Protein AF-0000000086879933 (afdb_homodimer)

Foldseek 3Di:
DFPCAPDAADQLKAWDWDAFPVRPWTKIKIKHFAFFDFQDPPPCVPPVVVVVVVVSLCSLQVSLLVRQVPDPDHAAEQAKEKEKEKEDQDDPDDDQPGGPCVSNVVSCCSSRNYPDPDPRRYHYHYYYHYHHPTIMMMMIMDYPVCNVVVVCVCVVHPDDDD/DFPCAPDAADQLKAWDWDAFPVRPWTKIKIKHFAFFDFQDPPPCVDPVVVVVVVVSLCSLQVSLLVRQVPDPDHAAEQAKEKEKEKEDQDDPDDDQPGGPCVSNVVSCCSSRNYPDPDPRRYHYHYYYHYHHPTIMMMMIMDYPVCNVVVVCCCVVGPDDDD

Nearest PDB structures (foldseek):
  2h8c-assembly2_D  TM=7.248E-01  e=3.242E-05  Escherichia coli
  1q8r-assembly1_B  TM=6.213E-01  e=1.315E-05  Escherichia coli
  1q8r-assembly1_A  TM=7.275E-01  e=1.339E-04  Escherichia coli
  2h8e-assembly1_A  TM=6.277E-01  e=4.475E-05  Escherichia coli
  2h8c-assembly2_C  TM=6.008E-01  e=7.633E-04  Escherichia coli

pLDDT: mean 90.61, std 8.45, range [57.81, 98.44]

Solvent-accessible surface area (backbone atoms only — not comparable to full-atom values): 17051 Å² total; per-residue (Å²): 134,37,79,55,59,83,55,76,51,46,91,66,38,44,72,46,79,41,68,38,94,85,63,81,49,65,29,42,37,38,30,33,58,36,58,69,54,68,60,64,74,72,61,52,84,37,66,69,50,45,49,51,52,52,50,54,39,47,47,43,30,51,35,46,30,57,52,55,67,68,45,95,61,91,63,66,31,77,27,25,31,36,39,41,37,35,23,33,40,58,84,71,88,44,60,56,82,44,44,43,61,61,41,56,51,51,12,36,33,74,51,46,37,31,70,56,71,26,32,83,21,33,30,43,31,40,39,45,43,80,21,81,77,39,38,21,29,40,36,37,36,25,37,56,89,41,33,60,59,51,49,44,50,41,54,72,41,53,43,73,80,119,135,37,79,56,58,84,56,75,49,46,91,66,38,45,73,46,79,42,66,38,96,85,62,81,50,62,29,41,37,39,31,33,57,36,58,70,53,68,60,63,77,72,60,52,84,37,64,67,50,45,50,51,53,50,50,52,40,46,48,42,28,50,36,46,31,56,52,55,67,68,43,95,60,90,63,66,32,79,27,26,30,35,38,41,37,35,23,32,40,60,84,72,86,44,60,57,82,43,44,43,61,60,41,57,50,51,11,35,34,72,51,46,38,31,68,57,70,25,33,82,22,33,30,43,32,41,41,45,45,79,20,82,78,40,37,21,29,38,38,38,37,27,37,56,90,40,32,61,60,51,50,44,50,41,55,70,41,53,42,73,80,116

InterPro domains:
  IPR036614 Holliday junction resolvase RusA-like superfamily [G3DSA:3.30.1330.70] (28-145)
  IPR036614 Holliday junction resolvase RusA-like superfamily [SSF103084] (43-142)

Radius of gyration: 19.23 Å; Cα contacts (8 Å, |Δi|>4): 631; chains: 2; bounding box: 38×49×55 Å

Organism: NCBI:txid248903

Structure (mmCIF, N/CA/C/O backbone):
data_AF-0000000086879933-model_v1
#
loop_
_entity.id
_entity.type
_entity.pdbx_description
1 polymer 'Uncharacterized protein'
#
loop_
_atom_site.group_PDB
_atom_site.id
_atom_site.type_symbol
_atom_site.label_atom_id
_atom_site.label_alt_id
_atom_site.label_comp_id
_atom_site.label_asym_id
_atom_site.label_entity_id
_atom_site.label_seq_id
_atom_site.pdbx_PDB_ins_code
_atom_site.Cartn_x
_atom_site.Cartn_y
_atom_site.Cartn_z
_atom_site.occupancy
_atom_site.B_iso_or_equiv
_atom_site.auth_seq_id
_atom_site.auth_comp_id
_atom_site.auth_asym_id
_atom_site.auth_atom_id
_atom_site.pdbx_PDB_model_num
ATOM 1 N N . MET A 1 1 ? -20.016 -7.926 -10.75 1 58.06 1 MET A N 1
ATOM 2 C CA . MET A 1 1 ? -18.875 -8.688 -10.242 1 58.06 1 MET A CA 1
ATOM 3 C C . MET A 1 1 ? -17.656 -8.492 -11.133 1 58.06 1 MET A C 1
ATOM 5 O O . MET A 1 1 ? -17.781 -8.344 -12.352 1 58.06 1 MET A O 1
ATOM 9 N N . LYS A 1 2 ? -16.516 -8.164 -10.484 1 75.56 2 LYS A N 1
ATOM 10 C CA . LYS A 1 2 ? -15.289 -7.855 -11.234 1 75.56 2 LYS A CA 1
ATOM 11 C C . LYS A 1 2 ? -14.602 -9.133 -11.695 1 75.56 2 LYS A C 1
ATOM 13 O O . LYS A 1 2 ? -14.938 -10.227 -11.25 1 75.56 2 LYS A O 1
ATOM 18 N N . ILE A 1 3 ? -13.695 -9.133 -12.672 1 83 3 ILE A N 1
ATOM 19 C CA . ILE A 1 3 ? -13.18 -10.219 -13.492 1 83 3 ILE A CA 1
ATOM 20 C C . ILE A 1 3 ? -12.453 -11.234 -12.617 1 83 3 ILE A C 1
ATOM 22 O O . ILE A 1 3 ? -12.266 -12.383 -13.008 1 83 3 ILE A O 1
ATOM 26 N N . LEU A 1 4 ? -12.086 -10.875 -11.414 1 89.38 4 LEU A N 1
ATOM 27 C CA . LEU A 1 4 ? -11.297 -11.797 -10.602 1 89.38 4 LEU A CA 1
ATOM 28 C C . LEU A 1 4 ? -12.18 -12.508 -9.578 1 89.38 4 LEU A C 1
ATOM 30 O O . LEU A 1 4 ? -11.742 -13.469 -8.938 1 89.38 4 LEU A O 1
ATOM 34 N N . HIS A 1 5 ? -13.43 -12.031 -9.477 1 91.06 5 HIS A N 1
ATOM 35 C CA . HIS A 1 5 ? -14.352 -12.711 -8.586 1 91.06 5 HIS A CA 1
ATOM 36 C C . HIS A 1 5 ? -14.688 -14.109 -9.102 1 91.06 5 HIS A C 1
ATOM 38 O O . HIS A 1 5 ? -14.953 -14.281 -10.297 1 91.06 5 HIS A O 1
ATOM 44 N N . GLY A 1 6 ? -14.625 -15 -8.258 1 90.5 6 GLY A N 1
ATOM 45 C CA . GLY A 1 6 ? -14.93 -16.375 -8.625 1 90.5 6 GLY A CA 1
ATOM 46 C C . GLY A 1 6 ? -13.727 -17.125 -9.164 1 90.5 6 GLY A C 1
ATOM 47 O O . GLY A 1 6 ? -13.805 -18.328 -9.422 1 90.5 6 GLY A O 1
ATOM 48 N N . ASN A 1 7 ? -12.609 -16.438 -9.32 1 91.25 7 ASN A N 1
ATOM 49 C CA . ASN A 1 7 ? -11.391 -17.094 -9.758 1 91.25 7 ASN A CA 1
ATOM 50 C C . ASN A 1 7 ? -10.844 -18.047 -8.688 1 91.25 7 ASN A C 1
ATOM 52 O O . ASN A 1 7 ? -10.68 -17.641 -7.535 1 91.25 7 ASN A O 1
ATOM 56 N N . VAL A 1 8 ? -10.578 -19.25 -9.102 1 95.69 8 VAL A N 1
ATOM 57 C CA . VAL A 1 8 ? -9.953 -20.219 -8.211 1 95.69 8 VAL A CA 1
ATOM 58 C C . VAL A 1 8 ? -8.578 -20.594 -8.742 1 95.69 8 VAL A C 1
ATOM 60 O O . VAL A 1 8 ? -8.461 -21.484 -9.602 1 95.69 8 VAL A O 1
ATOM 63 N N . PRO A 1 9 ? -7.59 -19.953 -8.172 1 95.75 9 PRO A N 1
ATOM 64 C CA . PRO A 1 9 ? -6.25 -20.25 -8.688 1 95.75 9 PRO A CA 1
ATOM 65 C C . PRO A 1 9 ? -5.832 -21.703 -8.445 1 95.75 9 PRO A C 1
ATOM 67 O O . PRO A 1 9 ? -6.309 -22.328 -7.5 1 95.75 9 PRO A O 1
ATOM 70 N N . ALA A 1 10 ? -4.93 -22.141 -9.289 1 95.81 10 ALA A N 1
ATOM 71 C CA . ALA A 1 10 ? -4.316 -23.453 -9.07 1 95.81 10 ALA A CA 1
ATOM 72 C C . ALA A 1 10 ? -3.572 -23.484 -7.738 1 95.81 10 ALA A C 1
ATOM 74 O O . ALA A 1 10 ? -3.104 -22.453 -7.25 1 95.81 10 ALA A O 1
ATOM 75 N N . ASN A 1 11 ? -3.354 -24.641 -7.195 1 94.56 11 ASN A N 1
ATOM 76 C CA . ASN A 1 11 ? -2.682 -24.812 -5.91 1 94.56 11 ASN A CA 1
ATOM 77 C C . ASN A 1 11 ? -1.244 -24.297 -5.961 1 94.56 11 ASN A C 1
ATOM 79 O O . ASN A 1 11 ? -0.722 -23.797 -4.965 1 94.56 11 ASN A O 1
ATOM 83 N N . SER A 1 12 ? -0.679 -24.391 -7.133 1 94.62 12 SER A N 1
ATOM 84 C CA . SER A 1 12 ? 0.71 -23.969 -7.289 1 94.62 12 SER A CA 1
ATOM 85 C C . SER A 1 12 ? 0.803 -22.516 -7.699 1 94.62 12 SER A C 1
ATOM 87 O O . SER A 1 12 ? 1.899 -21.984 -7.91 1 94.62 12 SER A O 1
ATOM 89 N N . GLY A 1 13 ? -0.355 -21.875 -7.84 1 96.38 13 GLY A N 1
ATOM 90 C CA . GLY A 1 13 ? -0.364 -20.5 -8.336 1 96.38 13 GLY A CA 1
ATOM 91 C C . GLY A 1 13 ? -0.382 -20.422 -9.852 1 96.38 13 GLY A C 1
ATOM 92 O O . GLY A 1 13 ? -0.188 -21.422 -10.539 1 96.38 13 GLY A O 1
ATOM 93 N N . GLU A 1 14 ? -0.683 -19.25 -10.281 1 97.44 14 GLU A N 1
ATOM 94 C CA . GLU A 1 14 ? -0.724 -18.969 -11.711 1 97.44 14 GLU A CA 1
ATOM 95 C C . GLU A 1 14 ? -0.053 -17.641 -12.031 1 97.44 14 GLU A C 1
ATOM 97 O O . GLU A 1 14 ? -0.026 -16.734 -11.195 1 97.44 14 GLU A O 1
ATOM 102 N N . LEU A 1 15 ? 0.463 -17.578 -13.227 1 97.69 15 LEU A N 1
ATOM 103 C CA . LEU A 1 15 ? 1.091 -16.359 -13.719 1 97.69 15 LEU A CA 1
ATOM 104 C C . LEU A 1 15 ? 0.608 -16.031 -15.125 1 97.69 15 LEU A C 1
ATOM 106 O O . LEU A 1 15 ? 0.665 -16.875 -16.016 1 97.69 15 LEU A O 1
ATOM 110 N N . LYS A 1 16 ? 0.09 -14.883 -15.266 1 95.81 16 LYS A N 1
ATOM 111 C CA . LYS A 1 16 ? -0.325 -14.352 -16.562 1 95.81 16 LYS A CA 1
ATOM 112 C C . LYS A 1 16 ? 0.477 -13.109 -16.938 1 95.81 16 LYS A C 1
ATOM 114 O O . LYS A 1 16 ? 0.856 -12.328 -16.062 1 95.81 16 LYS A O 1
ATOM 119 N N . ILE A 1 17 ? 0.657 -12.953 -18.203 1 95.44 17 ILE A N 1
ATOM 120 C CA . ILE A 1 17 ? 1.306 -11.758 -18.734 1 95.44 17 ILE A CA 1
ATOM 121 C C . ILE A 1 17 ? 0.275 -10.891 -19.453 1 95.44 17 ILE A C 1
ATOM 123 O O . ILE A 1 17 ? -0.419 -11.359 -20.359 1 95.44 17 ILE A O 1
ATOM 127 N N . ILE A 1 18 ? 0.202 -9.688 -19 1 93.5 18 ILE A N 1
ATOM 128 C CA . ILE A 1 18 ? -0.69 -8.719 -19.625 1 93.5 18 ILE A CA 1
ATOM 129 C C . ILE A 1 18 ? 0.131 -7.664 -20.375 1 93.5 18 ILE A C 1
ATOM 131 O O . ILE A 1 18 ? 0.875 -6.902 -19.75 1 93.5 18 ILE A O 1
ATOM 135 N N . PRO A 1 19 ? -0 -7.586 -21.656 1 92.75 19 PRO A N 1
ATOM 136 C CA . PRO A 1 19 ? 0.739 -6.547 -22.375 1 92.75 19 PRO A CA 1
ATOM 137 C C . PRO A 1 19 ? 0.23 -5.141 -22.062 1 92.75 19 PRO A C 1
ATOM 139 O O . PRO A 1 19 ? -0.976 -4.938 -21.906 1 92.75 19 PRO A O 1
ATOM 142 N N . SER A 1 20 ? 1.153 -4.27 -21.969 1 92.25 20 SER A N 1
ATOM 143 C CA . SER A 1 20 ? 0.749 -2.871 -21.859 1 92.25 20 SER A CA 1
ATOM 144 C C . SER A 1 20 ? 0.019 -2.396 -23.109 1 92.25 20 SER A C 1
ATOM 146 O O . SER A 1 20 ? 0.068 -3.057 -24.141 1 92.25 20 SER A O 1
ATOM 148 N N . LEU A 1 21 ? -0.678 -1.301 -22.953 1 89 21 LEU A N 1
ATOM 149 C CA . LEU A 1 21 ? -1.474 -0.777 -24.047 1 89 21 LEU A CA 1
ATOM 150 C C . LEU A 1 21 ? -0.598 -0.508 -25.266 1 89 21 LEU A C 1
ATOM 152 O O . LEU A 1 21 ? -1.006 -0.773 -26.406 1 89 21 LEU A O 1
ATOM 156 N N . ASP A 1 22 ? 0.642 -0.028 -25.031 1 88.88 22 ASP A N 1
ATOM 157 C CA . ASP A 1 22 ? 1.543 0.276 -26.141 1 88.88 22 ASP A CA 1
ATOM 158 C C . ASP A 1 22 ? 2.371 -0.948 -26.531 1 88.88 22 ASP A C 1
ATOM 160 O O . ASP A 1 22 ? 3.229 -0.87 -27.406 1 88.88 22 ASP A O 1
ATOM 164 N N . GLN A 1 23 ? 2.24 -2.039 -25.797 1 87.31 23 GLN A N 1
ATOM 165 C CA . GLN A 1 23 ? 2.85 -3.338 -26.062 1 87.31 23 GLN A CA 1
ATOM 166 C C . GLN A 1 23 ? 4.359 -3.289 -25.844 1 87.31 23 GLN A C 1
ATOM 168 O O . GLN A 1 23 ? 5.094 -4.129 -26.375 1 87.31 23 GLN A O 1
ATOM 173 N N . CYS A 1 24 ? 4.844 -2.342 -25.094 1 86.81 24 CYS A N 1
ATOM 174 C CA . CYS A 1 24 ? 6.281 -2.193 -24.906 1 86.81 24 CYS A CA 1
ATOM 175 C C . CYS A 1 24 ? 6.734 -2.875 -23.625 1 86.81 24 CYS A C 1
ATOM 177 O O . CYS A 1 24 ? 7.922 -3.158 -23.453 1 86.81 24 CYS A O 1
ATOM 179 N N . GLU A 1 25 ? 5.766 -3.066 -22.781 1 89.94 25 GLU A N 1
ATOM 180 C CA . GLU A 1 25 ? 6.102 -3.691 -21.516 1 89.94 25 GLU A CA 1
ATOM 181 C C . GLU A 1 25 ? 5.043 -4.711 -21.094 1 89.94 25 GLU A C 1
ATOM 183 O O . GLU A 1 25 ? 3.996 -4.82 -21.75 1 89.94 25 GLU A O 1
ATOM 188 N N . SER A 1 26 ? 5.406 -5.488 -20.156 1 90.62 26 SER A N 1
ATOM 189 C CA . SER A 1 26 ? 4.496 -6.512 -19.641 1 90.62 26 SER A CA 1
ATOM 190 C C . SER A 1 26 ? 4.129 -6.262 -18.188 1 90.62 26 SER A C 1
ATOM 192 O O . SER A 1 26 ? 4.977 -5.852 -17.391 1 90.62 26 SER A O 1
ATOM 194 N N . ILE A 1 27 ? 2.867 -6.395 -17.984 1 94.69 27 ILE A N 1
ATOM 195 C CA . ILE A 1 27 ? 2.363 -6.445 -16.609 1 94.69 27 ILE A CA 1
ATOM 196 C C . ILE A 1 27 ? 2.215 -7.898 -16.172 1 94.69 27 ILE A C 1
ATOM 198 O O . ILE A 1 27 ? 1.641 -8.719 -16.891 1 94.69 27 ILE A O 1
ATOM 202 N N . LEU A 1 28 ? 2.814 -8.195 -15.086 1 97.75 28 LEU A N 1
ATOM 203 C CA . LEU A 1 28 ? 2.684 -9.539 -14.539 1 97.75 28 LEU A CA 1
ATOM 204 C C . LEU A 1 28 ? 1.484 -9.633 -13.602 1 97.75 28 LEU A C 1
ATOM 206 O O . LEU A 1 28 ? 1.221 -8.711 -12.828 1 97.75 28 LEU A O 1
ATOM 210 N N . HIS A 1 29 ? 0.784 -10.711 -13.703 1 98.19 29 HIS A N 1
ATOM 211 C CA . HIS A 1 29 ? -0.333 -10.992 -12.805 1 98.19 29 HIS A CA 1
ATOM 212 C C . HIS A 1 29 ? -0.206 -12.375 -12.18 1 98.19 29 HIS A C 1
ATOM 214 O O . HIS A 1 29 ? -0.392 -13.391 -12.859 1 98.19 29 HIS A O 1
ATOM 220 N N . PHE A 1 30 ? 0.131 -12.414 -10.883 1 98.31 30 PHE A N 1
ATOM 221 C CA . PHE A 1 30 ? 0.163 -13.656 -10.133 1 98.31 30 PHE A CA 1
ATOM 222 C C . PHE A 1 30 ? -1.169 -13.898 -9.43 1 98.31 30 PHE A C 1
ATOM 224 O O . PHE A 1 30 ? -1.785 -12.961 -8.914 1 98.31 30 PHE A O 1
ATOM 231 N N . SER A 1 31 ? -1.562 -15.156 -9.344 1 98 31 SER A N 1
ATOM 232 C CA . SER A 1 31 ? -2.73 -15.594 -8.586 1 98 31 SER A CA 1
ATOM 233 C C . SER A 1 31 ? -2.387 -16.75 -7.668 1 98 31 SER A C 1
ATOM 235 O O . SER A 1 31 ? -1.875 -17.781 -8.117 1 98 31 SER A O 1
ATOM 237 N N . PHE A 1 32 ? -2.621 -16.578 -6.418 1 97.75 32 PHE A N 1
ATOM 238 C CA . PHE A 1 32 ? -2.34 -17.625 -5.438 1 97.75 32 PHE A CA 1
ATOM 239 C C . PHE A 1 32 ? -3.594 -17.969 -4.648 1 97.75 32 PHE A C 1
ATOM 241 O O . PHE A 1 32 ? -4.406 -17.094 -4.332 1 97.75 32 PHE A O 1
ATOM 248 N N . PRO A 1 33 ? -3.727 -19.219 -4.281 1 96.75 33 PRO A N 1
ATOM 249 C CA . PRO A 1 33 ? -4.844 -19.562 -3.404 1 96.75 33 PRO A CA 1
ATOM 250 C C . PRO A 1 33 ? -4.672 -19.031 -1.983 1 96.75 33 PRO A C 1
ATOM 252 O O . PRO A 1 33 ? -3.543 -18.922 -1.497 1 96.75 33 PRO A O 1
ATOM 255 N N . GLY A 1 34 ? -5.781 -18.719 -1.368 1 94.38 34 GLY A N 1
ATOM 256 C CA . GLY A 1 34 ? -5.754 -18.25 0.013 1 94.38 34 GLY A CA 1
ATOM 257 C C . GLY A 1 34 ? -5.398 -16.781 0.15 1 94.38 34 GLY A C 1
ATOM 258 O O . GLY A 1 34 ? -5.168 -16.109 -0.849 1 94.38 34 GLY A O 1
ATOM 259 N N . VAL A 1 35 ? -5.438 -16.312 1.371 1 92.75 35 VAL A N 1
ATOM 260 C CA . VAL A 1 35 ? -5.047 -14.938 1.688 1 92.75 35 VAL A CA 1
ATOM 261 C C . VAL A 1 35 ? -3.717 -14.945 2.438 1 92.75 35 VAL A C 1
ATOM 263 O O . VAL A 1 35 ? -3.273 -15.984 2.924 1 92.75 35 VAL A O 1
ATOM 266 N N . LEU A 1 36 ? -3.084 -13.781 2.469 1 91.44 36 LEU A N 1
ATOM 267 C CA . LEU A 1 36 ? -1.82 -13.664 3.186 1 91.44 36 LEU A CA 1
ATOM 268 C C . LEU A 1 36 ? -2.002 -13.977 4.668 1 91.44 36 LEU A C 1
ATOM 270 O O . LEU A 1 36 ? -3.025 -13.625 5.258 1 91.44 36 LEU A O 1
ATOM 274 N N . PRO A 1 37 ? -1.015 -14.586 5.195 1 86.88 37 PRO A N 1
ATOM 275 C CA . PRO A 1 37 ? -1.125 -14.938 6.613 1 86.88 37 PRO A CA 1
ATOM 276 C C . PRO A 1 37 ? -1.214 -13.711 7.523 1 86.88 37 PRO A C 1
ATOM 278 O O . PRO A 1 37 ? -0.697 -12.648 7.18 1 86.88 37 PRO A O 1
ATOM 281 N N . HIS A 1 38 ? -1.813 -13.969 8.609 1 80.88 38 HIS A N 1
ATOM 282 C CA . HIS A 1 38 ? -1.936 -12.93 9.625 1 80.88 38 HIS A CA 1
ATOM 283 C C . HIS A 1 38 ? -0.583 -12.609 10.25 1 80.88 38 HIS A C 1
ATOM 285 O O . HIS A 1 38 ? 0.215 -13.516 10.508 1 80.88 38 HIS A O 1
ATOM 291 N N . TYR A 1 39 ? -0.497 -11.273 10.469 1 73.38 39 TYR A N 1
ATOM 292 C CA . TYR A 1 39 ? 0.698 -10.844 11.188 1 73.38 39 TYR A CA 1
ATOM 293 C C . TYR A 1 39 ? 0.637 -11.258 12.648 1 73.38 39 TYR A C 1
ATOM 295 O O . TYR A 1 39 ? -0.23 -10.797 13.398 1 73.38 39 TYR A O 1
ATOM 303 N N . GLN A 1 40 ? 1.283 -12.227 13.023 1 67.44 40 GLN A N 1
ATOM 304 C CA . GLN A 1 40 ? 1.239 -12.727 14.398 1 67.44 40 GLN A CA 1
ATOM 305 C C . GLN A 1 40 ? 2.408 -12.188 15.219 1 67.44 40 GLN A C 1
ATOM 307 O O . GLN A 1 40 ? 3.551 -12.609 15.023 1 67.44 40 GLN A O 1
ATOM 312 N N . VAL A 1 41 ? 2.086 -11.234 15.977 1 64.12 41 VAL A N 1
ATOM 313 C CA . VAL A 1 41 ? 3.146 -10.703 16.828 1 64.12 41 VAL A CA 1
ATOM 314 C C . VAL A 1 41 ? 3.236 -11.516 18.109 1 64.12 41 VAL A C 1
ATOM 316 O O . VAL A 1 41 ? 4.332 -11.766 18.625 1 64.12 41 VAL A O 1
ATOM 319 N N . GLU A 1 42 ? 2.094 -12.023 18.344 1 63.75 42 GLU A N 1
ATOM 320 C CA . GLU A 1 42 ? 2.064 -12.711 19.641 1 63.75 42 GLU A CA 1
ATOM 321 C C . GLU A 1 42 ? 2.57 -14.141 19.5 1 63.75 42 GLU A C 1
ATOM 323 O O . GLU A 1 42 ? 2.281 -14.82 18.516 1 63.75 42 GLU A O 1
ATOM 328 N N . HIS A 1 43 ? 3.352 -14.578 20.391 1 70.94 43 HIS A N 1
ATOM 329 C CA . HIS A 1 43 ? 3.826 -15.938 20.562 1 70.94 43 HIS A CA 1
ATOM 330 C C . HIS A 1 43 ? 4.824 -16.328 19.484 1 70.94 43 HIS A C 1
ATOM 332 O O . HIS A 1 43 ? 4.93 -17.5 19.125 1 70.94 43 HIS A O 1
ATOM 338 N N . ARG A 1 44 ? 5.375 -15.352 18.891 1 76.62 44 ARG A N 1
ATOM 339 C CA . ARG A 1 44 ? 6.352 -15.625 17.844 1 76.62 44 ARG A CA 1
ATOM 340 C C . ARG A 1 44 ? 7.535 -16.422 18.406 1 76.62 44 ARG A C 1
ATOM 342 O O . ARG A 1 44 ? 8.297 -17.016 17.641 1 76.62 44 ARG A O 1
ATOM 349 N N . GLU A 1 45 ? 7.59 -16.359 19.641 1 74.5 45 GLU A N 1
ATOM 350 C CA . GLU A 1 45 ? 8.68 -17.125 20.25 1 74.5 45 GLU A CA 1
ATOM 351 C C . GLU A 1 45 ? 8.391 -18.625 20.234 1 74.5 45 GLU A C 1
ATOM 353 O O . GLU A 1 45 ? 9.305 -19.438 20.406 1 74.5 45 GLU A O 1
ATOM 358 N N . LYS A 1 46 ? 7.215 -18.984 20.016 1 83.69 46 LYS A N 1
ATOM 359 C CA . LYS A 1 46 ? 6.836 -20.391 19.984 1 83.69 46 LYS A CA 1
ATOM 360 C C . LYS A 1 46 ? 7.281 -21.047 18.672 1 83.69 46 LYS A C 1
ATOM 362 O O . LYS A 1 46 ? 7.121 -20.453 17.594 1 83.69 46 LYS A O 1
ATOM 367 N N . ARG A 1 47 ? 7.734 -22.266 18.781 1 86.06 47 ARG A N 1
ATOM 368 C CA . ARG A 1 47 ? 8.297 -22.984 17.656 1 86.06 47 ARG A CA 1
ATOM 369 C C . ARG A 1 47 ? 7.242 -23.203 16.562 1 86.06 47 ARG A C 1
ATOM 371 O O . ARG A 1 47 ? 7.539 -23.078 15.375 1 86.06 47 ARG A O 1
ATOM 378 N N . GLU A 1 48 ? 6.121 -23.594 16.906 1 86.81 48 GLU A N 1
ATOM 379 C CA . GLU A 1 48 ? 5.051 -23.875 15.953 1 86.81 48 GLU A CA 1
ATOM 380 C C . GLU A 1 48 ? 4.734 -22.625 15.117 1 86.81 48 GLU A C 1
ATOM 382 O O . GLU A 1 48 ? 4.496 -22.734 13.914 1 86.81 48 GLU A O 1
ATOM 387 N N . ILE A 1 49 ? 4.668 -21.594 15.812 1 82.56 49 ILE A N 1
ATOM 388 C CA . ILE A 1 49 ? 4.379 -20.344 15.125 1 82.56 49 ILE A CA 1
ATOM 389 C C . ILE A 1 49 ? 5.516 -20 14.156 1 82.56 49 ILE A C 1
ATOM 391 O O . ILE A 1 49 ? 5.27 -19.625 13.008 1 82.56 49 ILE A O 1
ATOM 395 N N . ARG A 1 50 ? 6.715 -20.203 14.594 1 84.5 50 ARG A N 1
ATOM 396 C CA . ARG A 1 50 ? 7.875 -19.953 13.742 1 84.5 50 ARG A CA 1
ATOM 397 C C . ARG A 1 50 ? 7.863 -20.859 12.516 1 84.5 50 ARG A C 1
ATOM 399 O O . ARG A 1 50 ? 8.188 -20.422 11.406 1 84.5 50 ARG A O 1
ATOM 406 N N . GLN A 1 51 ? 7.496 -22.047 12.742 1 89.19 51 GLN A N 1
ATOM 407 C CA . GLN A 1 51 ? 7.434 -23.016 11.641 1 89.19 51 GLN A CA 1
ATOM 408 C C . GLN A 1 51 ? 6.352 -22.625 10.633 1 89.19 51 GLN A C 1
ATOM 410 O O . GLN A 1 51 ? 6.551 -22.75 9.422 1 89.19 51 GLN A O 1
ATOM 415 N N . HIS A 1 52 ? 5.238 -22.203 11.086 1 86 52 HIS A N 1
ATOM 416 C CA . HIS A 1 52 ? 4.16 -21.766 10.211 1 86 52 HIS A CA 1
ATOM 417 C C . HIS A 1 52 ? 4.598 -20.594 9.344 1 86 52 HIS A C 1
ATOM 419 O O . HIS A 1 52 ? 4.309 -20.547 8.148 1 86 52 HIS A O 1
ATOM 425 N N . ILE A 1 53 ? 5.266 -19.75 9.961 1 85 53 ILE A N 1
ATOM 426 C CA . ILE A 1 53 ? 5.777 -18.578 9.258 1 85 53 ILE A CA 1
ATOM 427 C C . ILE A 1 53 ? 6.758 -19.016 8.172 1 85 53 ILE A C 1
ATOM 429 O O . ILE A 1 53 ? 6.652 -18.578 7.023 1 85 53 ILE A O 1
ATOM 433 N N . ARG A 1 54 ? 7.617 -19.875 8.5 1 88.69 54 ARG A N 1
ATOM 434 C CA . ARG A 1 54 ? 8.617 -20.375 7.559 1 88.69 54 ARG A CA 1
ATOM 435 C C . ARG A 1 54 ? 7.957 -21.078 6.379 1 88.69 54 ARG A C 1
ATOM 437 O O . ARG A 1 54 ? 8.352 -20.875 5.23 1 88.69 54 ARG A O 1
ATOM 444 N N . ASN A 1 55 ? 7.012 -21.812 6.684 1 90.56 55 ASN A N 1
ATOM 445 C CA . ASN A 1 55 ? 6.309 -22.547 5.641 1 90.56 55 ASN A CA 1
ATOM 446 C C . ASN A 1 55 ? 5.586 -21.609 4.68 1 90.56 55 ASN A C 1
ATOM 448 O O . ASN A 1 55 ? 5.605 -21.828 3.467 1 90.56 55 ASN A O 1
ATOM 452 N N . SER A 1 56 ? 4.977 -20.656 5.223 1 89.75 56 SER A N 1
ATOM 453 C CA . SER A 1 56 ? 4.258 -19.688 4.395 1 89.75 56 SER A CA 1
ATOM 454 C C . SER A 1 56 ? 5.211 -18.922 3.488 1 89.75 56 SER A C 1
ATOM 456 O O . SER A 1 56 ? 4.934 -18.734 2.301 1 89.75 56 SER A O 1
ATOM 458 N N . LYS A 1 57 ? 6.277 -18.578 4.02 1 91.44 57 LYS A N 1
ATOM 459 C CA . LYS A 1 57 ? 7.285 -17.859 3.238 1 91.44 57 LYS A CA 1
ATOM 460 C C . LYS A 1 57 ? 7.809 -18.734 2.102 1 91.44 57 LYS A C 1
ATOM 462 O O . LYS A 1 57 ? 7.953 -18.266 0.969 1 91.44 57 LYS A O 1
ATOM 467 N N . ALA A 1 58 ? 8.031 -19.938 2.484 1 94.06 58 ALA A N 1
ATOM 468 C CA . ALA A 1 58 ? 8.547 -20.875 1.493 1 94.06 58 ALA A CA 1
ATOM 469 C C . ALA A 1 58 ? 7.547 -21.094 0.362 1 94.06 58 ALA A C 1
ATOM 471 O O . ALA A 1 58 ? 7.93 -21.188 -0.806 1 94.06 58 ALA A O 1
ATOM 472 N N . PHE A 1 59 ? 6.367 -21.156 0.754 1 94.75 59 PHE A N 1
ATOM 473 C CA . PHE A 1 59 ? 5.344 -21.328 -0.27 1 94.75 59 PHE A CA 1
ATOM 474 C C . PHE A 1 59 ? 5.402 -20.203 -1.294 1 94.75 59 PHE A C 1
ATOM 476 O O . PHE A 1 59 ? 5.523 -20.453 -2.494 1 94.75 59 PHE A O 1
ATOM 483 N N . TYR A 1 60 ? 5.34 -19.031 -0.906 1 95.62 60 TYR A N 1
ATOM 484 C CA . TYR A 1 60 ? 5.324 -17.891 -1.816 1 95.62 60 TYR A CA 1
ATOM 485 C C . TYR A 1 60 ? 6.621 -17.812 -2.611 1 95.62 60 TYR A C 1
ATOM 487 O O . TYR A 1 60 ? 6.602 -17.547 -3.816 1 95.62 60 TYR A O 1
ATOM 495 N N . SER A 1 61 ? 7.688 -18.031 -1.945 1 96.81 61 SER A N 1
ATOM 496 C CA . SER A 1 61 ? 8.977 -17.953 -2.621 1 96.81 61 SER A CA 1
ATOM 497 C C . SER A 1 61 ? 9.102 -19.016 -3.703 1 96.81 61 SER A C 1
ATOM 499 O O . SER A 1 61 ? 9.414 -18.703 -4.855 1 96.81 61 SER A O 1
ATOM 501 N N . ASP A 1 62 ? 8.766 -20.234 -3.336 1 97.62 62 ASP A N 1
ATOM 502 C CA . ASP A 1 62 ? 8.914 -21.344 -4.27 1 97.62 62 ASP A CA 1
ATOM 503 C C . ASP A 1 62 ? 7.926 -21.234 -5.422 1 97.62 62 ASP A C 1
ATOM 505 O O . ASP A 1 62 ? 8.289 -21.438 -6.582 1 97.62 62 ASP A O 1
ATOM 509 N N . ALA A 1 63 ? 6.73 -20.938 -5.055 1 97.62 63 ALA A N 1
ATOM 510 C CA . ALA A 1 63 ? 5.695 -20.844 -6.082 1 97.62 63 ALA A CA 1
ATOM 511 C C . ALA A 1 63 ? 6.008 -19.719 -7.062 1 97.62 63 ALA A C 1
ATOM 513 O O . ALA A 1 63 ? 5.902 -19.891 -8.281 1 97.62 63 ALA A O 1
ATOM 514 N N . THR A 1 64 ? 6.387 -18.562 -6.578 1 98 64 THR A N 1
ATOM 515 C CA . THR A 1 64 ? 6.715 -17.422 -7.426 1 98 64 THR A CA 1
ATOM 516 C C . THR A 1 64 ? 7.891 -17.75 -8.344 1 98 64 THR A C 1
ATOM 518 O O . THR A 1 64 ? 7.844 -17.484 -9.547 1 98 64 THR A O 1
ATOM 521 N N . LEU A 1 65 ? 8.891 -18.312 -7.77 1 97.69 65 LEU A N 1
ATOM 522 C CA . LEU A 1 65 ? 10.062 -18.688 -8.555 1 97.69 65 LEU A CA 1
ATOM 523 C C . LEU A 1 65 ? 9.695 -19.672 -9.664 1 97.69 65 LEU A C 1
ATOM 525 O O . LEU A 1 65 ? 10.086 -19.484 -10.82 1 97.69 65 LEU A O 1
ATOM 529 N N . ALA A 1 66 ? 8.93 -20.672 -9.242 1 97.81 66 ALA A N 1
ATOM 530 C CA . ALA A 1 66 ? 8.539 -21.688 -10.211 1 97.81 66 ALA A CA 1
ATOM 531 C C . ALA A 1 66 ? 7.758 -21.078 -11.367 1 97.81 66 ALA A C 1
ATOM 533 O O . ALA A 1 66 ? 7.965 -21.438 -12.531 1 97.81 66 ALA A O 1
ATOM 534 N N . LEU A 1 67 ? 6.902 -20.203 -11.102 1 97.75 67 LEU A N 1
ATOM 535 C CA . LEU A 1 67 ? 6.074 -19.562 -12.117 1 97.75 67 LEU A CA 1
ATOM 536 C C . LEU A 1 67 ? 6.918 -18.656 -13.016 1 97.75 67 LEU A C 1
ATOM 538 O O . LEU A 1 67 ? 6.742 -18.656 -14.234 1 97.75 67 LEU A O 1
ATOM 542 N N . VAL A 1 68 ? 7.805 -17.891 -12.43 1 97.38 68 VAL A N 1
ATOM 543 C CA . VAL A 1 68 ? 8.641 -16.953 -13.164 1 97.38 68 VAL A CA 1
ATOM 544 C C . VAL A 1 68 ? 9.602 -17.719 -14.078 1 97.38 68 VAL A C 1
ATOM 546 O O . VAL A 1 68 ? 9.883 -17.281 -15.195 1 97.38 68 VAL A O 1
ATOM 549 N N . GLU A 1 69 ? 10.078 -18.812 -13.648 1 96.69 69 GLU A N 1
ATOM 550 C CA . GLU A 1 69 ? 11.031 -19.609 -14.406 1 96.69 69 GLU A CA 1
ATOM 551 C C . GLU A 1 69 ? 10.383 -20.219 -15.656 1 96.69 69 GLU A C 1
ATOM 553 O O . GLU A 1 69 ? 11.078 -20.641 -16.578 1 96.69 69 GLU A O 1
ATOM 558 N N . ARG A 1 70 ? 9.102 -20.281 -15.648 1 95.25 70 ARG A N 1
ATOM 559 C CA . ARG A 1 70 ? 8.391 -20.844 -16.797 1 95.25 70 ARG A CA 1
ATOM 560 C C . ARG A 1 70 ? 8.266 -19.797 -17.906 1 95.25 70 ARG A C 1
ATOM 562 O O . ARG A 1 70 ? 7.934 -20.141 -19.047 1 95.25 70 ARG A O 1
ATOM 569 N N . LEU A 1 71 ? 8.492 -18.609 -17.562 1 93.94 71 LEU A N 1
ATOM 570 C CA . LEU A 1 71 ? 8.406 -17.562 -18.578 1 93.94 71 LEU A CA 1
ATOM 571 C C . LEU A 1 71 ? 9.523 -17.703 -19.609 1 93.94 71 LEU A C 1
ATOM 573 O O . LEU A 1 71 ? 10.648 -18.078 -19.266 1 93.94 71 LEU A O 1
ATOM 577 N N . PRO A 1 72 ? 9.25 -17.422 -20.844 1 91.75 72 PRO A N 1
ATOM 578 C CA . PRO A 1 72 ? 10.258 -17.562 -21.906 1 91.75 72 PRO A CA 1
ATOM 579 C C . PRO A 1 72 ? 11.312 -16.453 -21.844 1 91.75 72 PRO A C 1
ATOM 581 O O . PRO A 1 72 ? 12.328 -16.547 -22.547 1 91.75 72 PRO A O 1
ATOM 584 N N . PHE A 1 73 ? 11.164 -15.438 -21.078 1 89.94 73 PHE A N 1
ATOM 585 C CA . PHE A 1 73 ? 12.109 -14.344 -20.938 1 89.94 73 PHE A CA 1
ATOM 586 C C . PHE A 1 73 ? 12.18 -13.883 -19.484 1 89.94 73 PHE A C 1
ATOM 588 O O . PHE A 1 73 ? 11.273 -14.164 -18.688 1 89.94 73 PHE A O 1
ATOM 595 N N . ARG A 1 74 ? 13.297 -13.289 -19.25 1 90.69 74 ARG A N 1
ATOM 596 C CA . ARG A 1 74 ? 13.461 -12.734 -17.906 1 90.69 74 ARG A CA 1
ATOM 597 C C . ARG A 1 74 ? 12.82 -11.352 -17.797 1 90.69 74 ARG A C 1
ATOM 599 O O . ARG A 1 74 ? 12.961 -10.531 -18.703 1 90.69 74 ARG A O 1
ATOM 606 N N . ILE A 1 75 ? 12.117 -11.148 -16.734 1 92.38 75 ILE A N 1
ATOM 607 C CA . ILE A 1 75 ? 11.523 -9.844 -16.484 1 92.38 75 ILE A CA 1
ATOM 608 C C . ILE A 1 75 ? 12 -9.312 -15.125 1 92.38 75 ILE A C 1
ATOM 610 O O . ILE A 1 75 ? 11.914 -10.016 -14.109 1 92.38 75 ILE A O 1
ATOM 614 N N . LYS A 1 76 ? 12.539 -8.188 -15.156 1 94.5 76 LYS A N 1
ATOM 615 C CA . LYS A 1 76 ? 12.977 -7.492 -13.953 1 94.5 76 LYS A CA 1
ATOM 616 C C . LYS A 1 76 ? 12.602 -6.012 -14.008 1 94.5 76 LYS A C 1
ATOM 618 O O . LYS A 1 76 ? 12.883 -5.332 -14.992 1 94.5 76 LYS A O 1
ATOM 623 N N . TYR A 1 77 ? 12.047 -5.539 -12.953 1 94.75 77 TYR A N 1
ATOM 624 C CA . TYR A 1 77 ? 11.648 -4.137 -12.875 1 94.75 77 TYR A CA 1
ATOM 625 C C . TYR A 1 77 ? 12.617 -3.34 -12.008 1 94.75 77 TYR A C 1
ATOM 627 O O . TYR A 1 77 ? 12.875 -3.709 -10.859 1 94.75 77 TYR A O 1
ATOM 635 N N . ASP A 1 78 ? 13.148 -2.295 -12.547 1 92.38 78 ASP A N 1
ATOM 636 C CA . ASP A 1 78 ? 14.039 -1.445 -11.758 1 92.38 78 ASP A CA 1
ATOM 637 C C . ASP A 1 78 ? 13.266 -0.726 -10.648 1 92.38 78 ASP A C 1
ATOM 639 O O . ASP A 1 78 ? 13.727 -0.667 -9.508 1 92.38 78 ASP A O 1
ATOM 643 N N . HIS A 1 79 ? 12.133 -0.179 -10.984 1 93.88 79 HIS A N 1
ATOM 644 C CA . HIS A 1 79 ? 11.156 0.377 -10.055 1 93.88 79 HIS A CA 1
ATOM 645 C C . HIS A 1 79 ? 9.758 -0.152 -10.352 1 93.88 79 HIS A C 1
ATOM 647 O O . HIS A 1 79 ? 9.164 0.185 -11.375 1 93.88 79 HIS A O 1
ATOM 653 N N . ALA A 1 80 ? 9.281 -0.871 -9.406 1 95.75 80 ALA A N 1
ATOM 654 C CA . ALA A 1 80 ? 8.039 -1.588 -9.68 1 95.75 80 ALA A CA 1
ATOM 655 C C . ALA A 1 80 ? 6.879 -1.006 -8.875 1 95.75 80 ALA A C 1
ATOM 657 O O . ALA A 1 80 ? 7.059 -0.601 -7.723 1 95.75 80 ALA A O 1
ATOM 658 N N . LEU A 1 81 ? 5.75 -0.908 -9.477 1 96.75 81 LEU A N 1
ATOM 659 C CA . LEU A 1 81 ? 4.492 -0.828 -8.734 1 96.75 81 LEU A CA 1
ATOM 660 C C . LEU A 1 81 ? 3.904 -2.217 -8.516 1 96.75 81 LEU A C 1
ATOM 662 O O . LEU A 1 81 ? 3.701 -2.969 -9.469 1 96.75 81 LEU A O 1
ATOM 666 N N . ILE A 1 82 ? 3.668 -2.525 -7.285 1 97.38 82 ILE A N 1
ATOM 667 C CA . ILE A 1 82 ? 3.09 -3.811 -6.91 1 97.38 82 ILE A CA 1
ATOM 668 C C . ILE A 1 82 ? 1.707 -3.598 -6.301 1 97.38 82 ILE A C 1
ATOM 670 O O . ILE A 1 82 ? 1.559 -2.857 -5.324 1 97.38 82 ILE A O 1
ATOM 674 N N . TYR A 1 83 ? 0.726 -4.16 -6.875 1 98.31 83 TYR A N 1
ATOM 675 C CA . TYR A 1 83 ? -0.635 -4.094 -6.355 1 98.31 83 TYR A CA 1
ATOM 676 C C . TYR A 1 83 ? -1.082 -5.449 -5.82 1 98.31 83 TYR A C 1
ATOM 678 O O . TYR A 1 83 ? -1.217 -6.41 -6.582 1 98.31 83 TYR A O 1
ATOM 686 N N . ILE A 1 84 ? -1.353 -5.523 -4.586 1 97.06 84 ILE A N 1
ATOM 687 C CA . ILE A 1 84 ? -1.814 -6.75 -3.945 1 97.06 84 ILE A CA 1
ATOM 688 C C . ILE A 1 84 ? -3.301 -6.637 -3.619 1 97.06 84 ILE A C 1
ATOM 690 O O . ILE A 1 84 ? -3.715 -5.73 -2.889 1 97.06 84 ILE A O 1
ATOM 694 N N . ILE A 1 85 ? -4.066 -7.516 -4.098 1 96.56 85 ILE A N 1
ATOM 695 C CA . ILE A 1 85 ? -5.492 -7.602 -3.791 1 96.56 85 ILE A CA 1
ATOM 696 C C . ILE A 1 85 ? -5.785 -8.906 -3.061 1 96.56 85 ILE A C 1
ATOM 698 O O . ILE A 1 85 ? -5.551 -9.992 -3.598 1 96.56 85 ILE A O 1
ATOM 702 N N . GLN A 1 86 ? -6.285 -8.844 -1.909 1 95 86 GLN A N 1
ATOM 703 C CA . GLN A 1 86 ? -6.691 -10.047 -1.186 1 95 86 GLN A CA 1
ATOM 704 C C . GLN A 1 86 ? -8.203 -10.242 -1.251 1 95 86 GLN A C 1
ATOM 706 O O . GLN A 1 86 ? -8.969 -9.336 -0.914 1 95 86 GLN A O 1
ATOM 711 N N . PHE A 1 87 ? -8.609 -11.375 -1.662 1 95.12 87 PHE A N 1
ATOM 712 C CA . PHE A 1 87 ? -10.016 -11.758 -1.7 1 95.12 87 PHE A CA 1
ATOM 713 C C . PHE A 1 87 ? -10.375 -12.617 -0.492 1 95.12 87 PHE A C 1
ATOM 715 O O . PHE A 1 87 ? -9.891 -13.742 -0.356 1 95.12 87 PHE A O 1
ATOM 722 N N . PHE A 1 88 ? -11.242 -12.062 0.278 1 93.31 88 PHE A N 1
ATOM 723 C CA . PHE A 1 88 ? -11.602 -12.727 1.525 1 93.31 88 PHE A CA 1
ATOM 724 C C . PHE A 1 88 ? -12.883 -13.523 1.363 1 93.31 88 PHE A C 1
ATOM 726 O O . PHE A 1 88 ? -13.812 -13.086 0.683 1 93.31 88 PHE A O 1
ATOM 733 N N . PRO A 1 89 ? -12.992 -14.641 2.023 1 93.81 89 PRO A N 1
ATOM 734 C CA . PRO A 1 89 ? -14.141 -15.539 1.831 1 93.81 89 PRO A CA 1
ATOM 735 C C . PRO A 1 89 ? -15.344 -15.156 2.686 1 93.81 89 PRO A C 1
ATOM 737 O O . PRO A 1 89 ? -16.438 -15.672 2.477 1 93.81 89 PRO A O 1
ATOM 740 N N . ASP A 1 90 ? -15.008 -14.25 3.674 1 90.88 90 ASP A N 1
ATOM 741 C CA . ASP A 1 90 ? -16.062 -13.828 4.598 1 90.88 90 ASP A CA 1
ATOM 742 C C . ASP A 1 90 ? -15.906 -12.359 4.973 1 90.88 90 ASP A C 1
ATOM 744 O O . ASP A 1 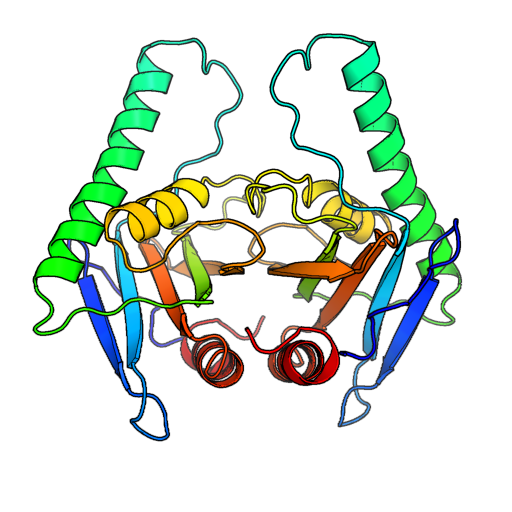90 ? -15.031 -11.664 4.449 1 90.88 90 ASP A O 1
ATOM 748 N N . PHE A 1 91 ? -16.828 -11.938 5.812 1 83.5 91 PHE A N 1
ATOM 749 C CA . PHE A 1 91 ? -16.859 -10.516 6.133 1 83.5 91 PHE A CA 1
ATOM 750 C C . PHE A 1 91 ? -16.188 -10.242 7.477 1 83.5 91 PHE A C 1
ATOM 752 O O . PHE A 1 91 ? -16.453 -9.219 8.109 1 83.5 91 PHE A O 1
ATOM 759 N N . VAL A 1 92 ? -15.406 -11.281 7.875 1 79.5 92 VAL A N 1
ATOM 760 C CA . VAL A 1 92 ? -14.703 -11.039 9.133 1 79.5 92 VAL A CA 1
ATOM 761 C C . VAL A 1 92 ? -13.844 -9.781 9.008 1 79.5 92 VAL A C 1
ATOM 763 O O . VAL A 1 92 ? -13.109 -9.617 8.031 1 79.5 92 VAL A O 1
ATOM 766 N N . ILE A 1 93 ? -14.039 -8.969 9.922 1 71.81 93 ILE A N 1
ATOM 767 C CA . ILE A 1 93 ? -13.305 -7.707 9.922 1 71.81 93 ILE A CA 1
ATOM 768 C C . ILE A 1 93 ? -11.82 -7.969 10.164 1 71.81 93 ILE A C 1
ATOM 770 O O . ILE A 1 93 ? -11.453 -8.633 11.141 1 71.81 93 ILE A O 1
ATOM 774 N N . ARG A 1 94 ? -11.094 -7.527 9.195 1 73.19 94 ARG A N 1
ATOM 775 C CA . ARG A 1 94 ? -9.633 -7.605 9.273 1 73.19 94 ARG A CA 1
ATOM 776 C C . ARG A 1 94 ? -9 -6.234 9.07 1 73.19 94 ARG A C 1
ATOM 778 O O . ARG A 1 94 ? -9.43 -5.469 8.203 1 73.19 94 ARG A O 1
ATOM 785 N N . ASP A 1 95 ? -8.062 -6.047 10.062 1 71.81 95 ASP A N 1
ATOM 786 C CA . ASP A 1 95 ? -7.328 -4.805 9.836 1 71.81 95 ASP A CA 1
ATOM 787 C C . ASP A 1 95 ? -6.52 -4.867 8.539 1 71.81 95 ASP A C 1
ATOM 789 O O . ASP A 1 95 ? -5.949 -5.91 8.211 1 71.81 95 ASP A O 1
ATOM 793 N N . PHE A 1 96 ? -6.605 -3.873 7.836 1 66.69 96 PHE A N 1
ATOM 794 C CA . PHE A 1 96 ? -5.926 -3.795 6.547 1 66.69 96 PHE A CA 1
ATOM 795 C C . PHE A 1 96 ? -4.438 -4.086 6.707 1 66.69 96 PHE A C 1
ATOM 797 O O . PHE A 1 96 ? -3.844 -4.777 5.875 1 66.69 96 PHE A O 1
ATOM 804 N N . ASP A 1 97 ? -3.871 -3.676 7.762 1 69.5 97 ASP A N 1
ATOM 805 C CA . ASP A 1 97 ? -2.42 -3.744 7.91 1 69.5 97 ASP A CA 1
ATOM 806 C C . ASP A 1 97 ? -2.004 -5 8.672 1 69.5 97 ASP A C 1
ATOM 808 O O . ASP A 1 97 ? -0.834 -5.152 9.031 1 69.5 97 ASP A O 1
ATOM 812 N N . ASN A 1 98 ? -2.902 -5.879 8.812 1 71.75 98 ASN A N 1
ATOM 813 C CA . ASN A 1 98 ? -2.588 -7.008 9.68 1 71.75 98 ASN A CA 1
ATOM 814 C C . ASN A 1 98 ? -2.213 -8.25 8.875 1 71.75 98 ASN A C 1
ATOM 816 O O . ASN A 1 98 ? -2.369 -9.375 9.352 1 71.75 98 ASN A O 1
ATOM 820 N N . ARG A 1 99 ? -1.759 -8.039 7.711 1 78.19 99 ARG A N 1
ATOM 821 C CA . ARG A 1 99 ? -1.379 -9.211 6.926 1 78.19 99 ARG A CA 1
ATOM 822 C C . ARG A 1 99 ? 0.054 -9.094 6.418 1 78.19 99 ARG A C 1
ATOM 824 O O . ARG A 1 99 ? 0.549 -7.984 6.199 1 78.19 99 ARG A O 1
ATOM 831 N N . GLU A 1 100 ? 0.659 -10.219 6.156 1 82.25 100 GLU A N 1
ATOM 832 C CA . GLU A 1 100 ? 2.082 -10.32 5.848 1 82.25 100 GLU A CA 1
ATOM 833 C C . GLU A 1 100 ? 2.346 -10.07 4.367 1 82.25 100 GLU A C 1
ATOM 835 O O . GLU A 1 100 ? 2.736 -10.984 3.639 1 82.25 100 GLU A O 1
ATOM 840 N N . ARG A 1 101 ? 2.283 -8.883 3.967 1 88.12 101 ARG A N 1
ATOM 841 C CA . ARG A 1 101 ? 2.592 -8.547 2.578 1 88.12 101 ARG A CA 1
ATOM 842 C C . ARG A 1 101 ? 4.07 -8.773 2.277 1 88.12 101 ARG A C 1
ATOM 844 O O . ARG A 1 101 ? 4.453 -8.922 1.117 1 88.12 101 ARG A O 1
ATOM 851 N N . LYS A 1 102 ? 4.891 -8.797 3.299 1 88.12 102 LYS A N 1
ATOM 852 C CA . LYS A 1 102 ? 6.332 -8.977 3.141 1 88.12 102 LYS A CA 1
ATOM 853 C C . LYS A 1 102 ? 6.648 -10.289 2.439 1 88.12 102 LYS A C 1
ATOM 855 O O . LYS A 1 102 ? 7.66 -10.398 1.74 1 88.12 102 LYS A O 1
ATOM 860 N N . TYR A 1 103 ? 5.762 -11.32 2.639 1 91.06 103 TYR A N 1
ATOM 861 C CA . TYR A 1 103 ? 6.008 -12.602 1.991 1 91.06 103 TYR A CA 1
ATOM 862 C C . TYR A 1 103 ? 5.992 -12.453 0.474 1 91.06 103 TYR A C 1
ATOM 864 O O . TYR A 1 103 ? 6.777 -13.102 -0.224 1 91.06 103 TYR A O 1
ATOM 872 N N . VAL A 1 104 ? 5.121 -11.633 0.061 1 93.81 104 VAL A N 1
ATOM 873 C CA . VAL A 1 104 ? 5.012 -11.383 -1.373 1 93.81 104 VAL A CA 1
ATOM 874 C C . VAL A 1 104 ? 6.262 -10.656 -1.867 1 93.81 104 VAL A C 1
ATOM 876 O O . VAL A 1 104 ? 6.863 -11.055 -2.867 1 93.81 104 VAL A O 1
ATOM 879 N N . LEU A 1 105 ? 6.684 -9.648 -1.179 1 93.5 105 LEU A N 1
ATOM 880 C CA . LEU A 1 105 ? 7.832 -8.836 -1.579 1 93.5 105 LEU A CA 1
ATOM 881 C C . LEU A 1 105 ? 9.109 -9.664 -1.555 1 93.5 105 LEU A C 1
ATOM 883 O O . LEU A 1 105 ? 9.914 -9.602 -2.49 1 93.5 105 LEU A O 1
ATOM 887 N N . ASP A 1 106 ? 9.266 -10.453 -0.535 1 92.56 106 ASP A N 1
ATOM 888 C CA . ASP A 1 106 ? 10.422 -11.344 -0.438 1 92.56 106 ASP A CA 1
ATOM 889 C C . ASP A 1 106 ? 10.453 -12.328 -1.604 1 92.56 106 ASP A C 1
ATOM 891 O O . ASP A 1 106 ? 11.523 -12.609 -2.156 1 92.56 106 ASP A O 1
ATOM 895 N N . ALA A 1 107 ? 9.312 -12.852 -1.891 1 96.19 107 ALA A N 1
ATOM 896 C CA . ALA A 1 107 ? 9.211 -13.828 -2.967 1 96.19 107 ALA A CA 1
ATOM 897 C C . ALA A 1 107 ? 9.578 -13.211 -4.312 1 96.19 107 ALA A C 1
ATOM 899 O O . ALA A 1 107 ? 10.305 -13.82 -5.102 1 96.19 107 ALA A O 1
ATOM 900 N N . LEU A 1 108 ? 9.133 -12.039 -4.578 1 96.62 108 LEU A N 1
ATOM 901 C CA . LEU A 1 108 ? 9.422 -11.352 -5.828 1 96.62 108 LEU A CA 1
ATOM 902 C C . LEU A 1 108 ? 10.914 -11.047 -5.949 1 96.62 108 LEU A C 1
ATOM 904 O O . LEU A 1 108 ? 11.484 -11.148 -7.035 1 96.62 108 LEU A O 1
ATOM 908 N N . ARG A 1 109 ? 11.492 -10.641 -4.855 1 95 109 ARG A N 1
ATOM 909 C CA . ARG A 1 109 ? 12.93 -10.391 -4.832 1 95 109 ARG A CA 1
ATOM 910 C C . ARG A 1 109 ? 13.711 -11.68 -5.086 1 95 109 ARG A C 1
ATOM 912 O O . ARG A 1 109 ? 14.648 -11.688 -5.883 1 95 109 ARG A O 1
ATOM 919 N N . TYR A 1 110 ? 13.281 -12.711 -4.406 1 96.19 110 TYR A N 1
ATOM 920 C CA . TYR A 1 110 ? 13.922 -14.016 -4.543 1 96.19 110 TYR A CA 1
ATOM 921 C C . TYR A 1 110 ? 13.891 -14.492 -5.992 1 96.19 110 TYR A C 1
ATOM 923 O O . TYR A 1 110 ? 14.867 -15.055 -6.484 1 96.19 110 TYR A O 1
ATOM 931 N N . ALA A 1 111 ? 12.789 -14.242 -6.637 1 97.25 111 ALA A N 1
ATOM 932 C CA . ALA A 1 111 ? 12.625 -14.656 -8.031 1 97.25 111 ALA A CA 1
ATOM 933 C C . ALA A 1 111 ? 13.258 -13.641 -8.977 1 97.25 111 ALA A C 1
ATOM 935 O O . ALA A 1 111 ? 13.164 -13.781 -10.203 1 97.25 111 ALA A O 1
ATOM 936 N N . SER A 1 112 ? 13.781 -12.523 -8.484 1 96.62 112 SER A N 1
ATOM 937 C CA . SER A 1 112 ? 14.508 -11.492 -9.227 1 96.62 112 SER A CA 1
ATOM 938 C C . SER A 1 112 ? 13.562 -10.711 -10.133 1 96.62 112 SER A C 1
ATOM 940 O O . SER A 1 112 ? 13.977 -10.234 -11.195 1 96.62 112 SER A O 1
ATOM 942 N N . VAL A 1 113 ? 12.344 -10.742 -9.766 1 97.06 113 VAL A N 1
ATOM 943 C CA . VAL A 1 113 ? 11.375 -9.906 -10.469 1 97.06 113 VAL A CA 1
ATOM 944 C C . VAL A 1 113 ? 11.609 -8.438 -10.125 1 97.06 113 VAL A C 1
ATOM 946 O O . VAL A 1 113 ? 11.414 -7.559 -10.961 1 97.06 113 VAL A O 1
ATOM 949 N N . ILE A 1 114 ? 11.938 -8.242 -8.875 1 95.19 114 ILE A N 1
ATOM 950 C CA . ILE A 1 114 ? 12.383 -6.934 -8.398 1 95.19 114 ILE A CA 1
ATOM 951 C C . ILE A 1 114 ? 13.781 -7.051 -7.789 1 95.19 114 ILE A C 1
ATOM 953 O O . ILE A 1 114 ? 14.203 -8.141 -7.398 1 95.19 114 ILE A O 1
ATOM 957 N N . GLY A 1 115 ? 14.516 -5.918 -7.785 1 91.38 115 GLY A N 1
ATOM 958 C CA . GLY A 1 115 ? 15.82 -5.906 -7.145 1 91.38 115 GLY A CA 1
ATOM 959 C C . GLY A 1 115 ? 15.734 -5.902 -5.629 1 91.38 115 GLY A C 1
ATOM 960 O O . GLY A 1 115 ? 15.82 -6.961 -4.996 1 91.38 115 GLY A O 1
ATOM 961 N N . ASP A 1 116 ? 15.68 -4.82 -5.027 1 88.56 116 ASP A N 1
ATOM 962 C CA . ASP A 1 116 ? 15.492 -4.68 -3.586 1 88.56 116 ASP A CA 1
ATOM 963 C C . ASP A 1 116 ? 14.078 -4.188 -3.264 1 88.56 116 ASP A C 1
ATOM 965 O O . ASP A 1 116 ? 13.438 -3.533 -4.09 1 88.56 116 ASP A O 1
ATOM 969 N N . ASP A 1 117 ? 13.594 -4.633 -2.104 1 88.06 117 ASP A N 1
ATOM 970 C CA . ASP A 1 117 ? 12.234 -4.242 -1.733 1 88.06 117 ASP A CA 1
ATOM 971 C C . ASP A 1 117 ? 12.242 -2.984 -0.867 1 88.06 117 ASP A C 1
ATOM 973 O O . ASP A 1 117 ? 11.523 -2.906 0.128 1 88.06 117 ASP A O 1
ATOM 977 N N . ASN A 1 118 ? 13.133 -2.088 -1.216 1 88.38 118 ASN A N 1
ATOM 978 C CA . ASN A 1 118 ? 13.172 -0.817 -0.499 1 88.38 118 ASN A CA 1
ATOM 979 C C . ASN A 1 118 ? 12.398 0.27 -1.241 1 88.38 118 ASN A C 1
ATOM 981 O O . ASN A 1 118 ? 11.938 0.053 -2.361 1 88.38 118 ASN A O 1
ATOM 985 N N . TRP A 1 119 ? 12.242 1.38 -0.623 1 86.88 119 TRP A N 1
ATOM 986 C CA . TRP A 1 119 ? 11.367 2.439 -1.123 1 86.88 119 TRP A CA 1
ATOM 987 C C . TRP A 1 119 ? 11.883 2.986 -2.449 1 86.88 119 TRP A C 1
ATOM 989 O O . TRP A 1 119 ? 11.125 3.574 -3.225 1 86.88 119 TRP A O 1
ATOM 999 N N . ARG A 1 120 ? 13.07 2.748 -2.768 1 88.38 120 ARG A N 1
ATOM 1000 C CA . ARG A 1 120 ? 13.633 3.254 -4.012 1 88.38 120 ARG A CA 1
ATOM 1001 C C . ARG A 1 120 ? 13.242 2.367 -5.191 1 88.38 120 ARG A C 1
ATOM 1003 O O . ARG A 1 120 ? 13.25 2.812 -6.34 1 88.38 120 ARG A O 1
ATOM 1010 N N . ASN A 1 121 ? 12.875 1.175 -4.832 1 91.12 121 ASN A N 1
ATOM 1011 C CA . ASN A 1 121 ? 12.711 0.21 -5.914 1 91.12 121 ASN A CA 1
ATOM 1012 C C . ASN A 1 121 ? 11.242 -0.18 -6.098 1 91.12 121 ASN A C 1
ATOM 1014 O O . ASN A 1 121 ? 10.875 -0.772 -7.117 1 91.12 121 ASN A O 1
ATOM 1018 N N . ILE A 1 122 ? 10.469 0.172 -5.055 1 93.38 122 ILE A N 1
ATOM 1019 C CA . ILE A 1 122 ? 9.109 -0.333 -5.227 1 93.38 122 ILE A CA 1
ATOM 1020 C C . ILE A 1 122 ? 8.109 0.655 -4.625 1 93.38 122 ILE A C 1
ATOM 1022 O O . ILE A 1 122 ? 8.461 1.446 -3.746 1 93.38 122 ILE A O 1
ATOM 1026 N N . SER A 1 123 ? 6.949 0.696 -5.152 1 94.44 123 SER A N 1
ATOM 1027 C CA . SER A 1 123 ? 5.707 1.209 -4.582 1 94.44 123 SER A CA 1
ATOM 1028 C C . SER A 1 123 ? 4.672 0.102 -4.434 1 94.44 123 SER A C 1
ATOM 1030 O O . SER A 1 123 ? 4.605 -0.812 -5.258 1 94.44 123 SER A O 1
ATOM 1032 N N . VAL A 1 124 ? 3.842 0.221 -3.375 1 95.12 124 VAL A N 1
ATOM 1033 C CA . VAL A 1 124 ? 2.93 -0.888 -3.115 1 95.12 124 VAL A CA 1
ATOM 1034 C C . VAL A 1 124 ? 1.516 -0.354 -2.902 1 95.12 124 VAL A C 1
ATOM 1036 O O . VAL A 1 124 ? 1.32 0.646 -2.207 1 95.12 124 VAL A O 1
ATOM 1039 N N . CYS A 1 125 ? 0.599 -0.95 -3.541 1 96.25 125 CYS A N 1
ATOM 1040 C CA . CYS A 1 125 ? -0.827 -0.727 -3.324 1 96.25 125 CYS A CA 1
ATOM 1041 C C . CYS A 1 125 ? -1.503 -1.989 -2.803 1 96.25 125 CYS A C 1
ATOM 1043 O O . CYS A 1 125 ? -1.189 -3.096 -3.246 1 96.25 125 CYS A O 1
ATOM 1045 N N . GLU A 1 126 ? -2.449 -1.814 -1.916 1 94.5 126 GLU A N 1
ATOM 1046 C CA . GLU A 1 126 ? -3.174 -2.943 -1.34 1 94.5 126 GLU A CA 1
ATOM 1047 C C . GLU A 1 126 ? -4.668 -2.652 -1.247 1 94.5 126 GLU A C 1
ATOM 1049 O O . GLU A 1 126 ? -5.07 -1.526 -0.947 1 94.5 126 GLU A O 1
ATOM 1054 N N . SER A 1 127 ? -5.422 -3.631 -1.522 1 94.12 127 SER A N 1
ATOM 1055 C CA . SER A 1 127 ? -6.871 -3.574 -1.359 1 94.12 127 SER A CA 1
ATOM 1056 C C . SER A 1 127 ? -7.445 -4.949 -1.027 1 94.12 127 SER A C 1
ATOM 1058 O O . SER A 1 127 ? -6.73 -5.953 -1.078 1 94.12 127 SER A O 1
ATOM 1060 N N . GLY A 1 128 ? -8.695 -4.961 -0.631 1 92.62 128 GLY A N 1
ATOM 1061 C CA . GLY A 1 128 ? -9.414 -6.191 -0.34 1 92.62 128 GLY A CA 1
ATOM 1062 C C . GLY A 1 128 ? -10.742 -6.297 -1.062 1 92.62 128 GLY A C 1
ATOM 1063 O O . GLY A 1 128 ? -11.352 -5.281 -1.396 1 92.62 128 GLY A O 1
ATOM 1064 N N . GLU A 1 129 ? -11.133 -7.516 -1.27 1 92.62 129 GLU A N 1
ATOM 1065 C CA . GLU A 1 129 ? -12.414 -7.84 -1.897 1 92.62 129 GLU A CA 1
ATOM 1066 C C . GLU A 1 129 ? -13.086 -9.023 -1.208 1 92.62 129 GLU A C 1
ATOM 1068 O O . GLU A 1 129 ? -12.414 -9.82 -0.544 1 92.62 129 GLU A O 1
ATOM 1073 N N . TYR A 1 130 ? -14.312 -9.008 -1.343 1 92.94 130 TYR A N 1
ATOM 1074 C CA . TYR A 1 130 ? -15.07 -10.164 -0.884 1 92.94 130 TYR A CA 1
ATOM 1075 C C . TYR A 1 130 ? -15.32 -11.141 -2.027 1 92.94 130 TYR A C 1
ATOM 1077 O O . TYR A 1 130 ? -15.766 -10.742 -3.105 1 92.94 130 TYR A O 1
ATOM 1085 N N . ASP A 1 131 ? -14.93 -12.359 -1.801 1 94.69 131 ASP A N 1
ATOM 1086 C CA . ASP A 1 131 ? -15.227 -13.469 -2.703 1 94.69 131 ASP A CA 1
ATOM 1087 C C . ASP A 1 131 ? -15.711 -14.688 -1.929 1 94.69 131 ASP A C 1
ATOM 1089 O O . ASP A 1 131 ? -14.898 -15.453 -1.403 1 94.69 131 ASP A O 1
ATOM 1093 N N . SER A 1 132 ? -16.984 -14.859 -1.929 1 94.06 132 SER A N 1
ATOM 1094 C CA . SER A 1 132 ? -17.656 -15.797 -1.037 1 94.06 132 SER A CA 1
ATOM 1095 C C . SER A 1 132 ? -17.047 -17.188 -1.153 1 94.06 132 SER A C 1
ATOM 1097 O O . SER A 1 132 ? -17.172 -17.844 -2.191 1 94.06 132 SER A O 1
ATOM 1099 N N . GLY A 1 133 ? -16.406 -17.656 -0.076 1 94.75 133 GLY A N 1
ATOM 1100 C CA . GLY A 1 133 ? -15.875 -19 0.03 1 94.75 133 GLY A CA 1
ATOM 1101 C C . GLY A 1 133 ? -14.664 -19.234 -0.85 1 94.75 133 GLY A C 1
ATOM 1102 O O . GLY A 1 133 ? -14.219 -20.375 -1.02 1 94.75 133 GLY A O 1
ATOM 1103 N N . ASN A 1 134 ? -14.117 -18.203 -1.422 1 95.69 134 ASN A N 1
ATOM 1104 C CA . ASN A 1 134 ? -13.031 -18.344 -2.383 1 95.69 134 ASN A CA 1
ATOM 1105 C C . ASN A 1 134 ? -11.875 -17.406 -2.059 1 95.69 134 ASN A C 1
ATOM 1107 O O . ASN A 1 134 ? -11.609 -16.453 -2.799 1 95.69 134 ASN A O 1
ATOM 1111 N N . PRO A 1 135 ? -11.141 -17.734 -0.992 1 95.75 135 PRO A N 1
ATOM 1112 C CA . PRO A 1 135 ? -10.008 -16.875 -0.661 1 95.75 135 PRO A CA 1
ATOM 1113 C C . PRO A 1 135 ? -8.867 -16.984 -1.67 1 95.75 135 PRO A C 1
ATOM 1115 O O . PRO A 1 135 ? -8.453 -18.109 -2.02 1 95.75 135 PRO A O 1
ATOM 1118 N N . HIS A 1 136 ? -8.414 -15.891 -2.117 1 96.88 136 HIS A N 1
ATOM 1119 C CA . HIS A 1 136 ? -7.262 -15.883 -3.016 1 96.88 136 HIS A CA 1
ATOM 1120 C C . HIS A 1 136 ? -6.59 -14.516 -3.039 1 96.88 136 HIS A C 1
ATOM 1122 O O . HIS A 1 136 ? -7.184 -13.523 -2.623 1 96.88 136 HIS A O 1
ATOM 1128 N N . THR A 1 137 ? -5.379 -14.477 -3.459 1 96.56 137 THR A N 1
ATOM 1129 C CA . THR A 1 137 ? -4.566 -13.273 -3.531 1 96.56 137 THR A CA 1
ATOM 1130 C C . THR A 1 137 ? -4.098 -13.016 -4.961 1 96.56 137 THR A C 1
ATOM 1132 O O . THR A 1 137 ? -3.57 -13.914 -5.617 1 96.56 137 THR A O 1
ATOM 1135 N N . GLU A 1 138 ? -4.355 -11.867 -5.402 1 98 138 GLU A N 1
ATOM 1136 C CA . GLU A 1 138 ? -3.965 -11.43 -6.742 1 98 138 GLU A CA 1
ATOM 1137 C C . GLU A 1 138 ? -2.895 -10.336 -6.676 1 98 138 GLU A C 1
ATOM 1139 O O . GLU A 1 138 ? -3.033 -9.367 -5.926 1 98 138 GLU A O 1
ATOM 1144 N N . ILE A 1 139 ? -1.823 -10.484 -7.445 1 98.19 139 ILE A N 1
ATOM 1145 C CA . ILE A 1 139 ? -0.704 -9.547 -7.422 1 98.19 139 ILE A CA 1
ATOM 1146 C C . ILE A 1 139 ? -0.406 -9.062 -8.836 1 98.19 139 ILE A C 1
ATOM 1148 O O . ILE A 1 139 ? -0.141 -9.867 -9.734 1 98.19 139 ILE A O 1
ATOM 1152 N N . PHE A 1 140 ? -0.455 -7.793 -9 1 98.38 140 PHE A N 1
ATOM 1153 C CA . PHE A 1 140 ? -0.075 -7.176 -10.266 1 98.38 140 PHE A CA 1
ATOM 1154 C C . PHE A 1 140 ? 1.234 -6.41 -10.125 1 98.38 140 PHE A C 1
ATOM 1156 O O . PHE A 1 140 ? 1.461 -5.738 -9.109 1 98.38 140 PHE A O 1
ATOM 1163 N N . ILE A 1 141 ? 2.049 -6.473 -11.109 1 98.19 141 ILE A N 1
ATOM 1164 C CA . ILE A 1 141 ? 3.334 -5.785 -11.078 1 98.19 141 ILE A CA 1
ATOM 1165 C C . ILE A 1 141 ? 3.588 -5.094 -12.414 1 98.19 141 ILE A C 1
ATOM 1167 O O . ILE A 1 141 ? 3.428 -5.699 -13.477 1 98.19 141 ILE A O 1
ATOM 1171 N N . SER A 1 142 ? 3.961 -3.93 -12.367 1 97 142 SER A N 1
ATOM 1172 C CA . SER A 1 142 ? 4.367 -3.172 -13.547 1 97 142 SER A CA 1
ATOM 1173 C C . SER A 1 142 ? 5.582 -2.299 -13.25 1 97 142 SER A C 1
ATOM 1175 O O . SER A 1 142 ? 5.961 -2.123 -12.094 1 97 142 SER A O 1
ATOM 1177 N N . SER A 1 143 ? 6.172 -1.818 -14.344 1 95.31 143 SER A N 1
ATOM 1178 C CA . SER A 1 143 ? 7.172 -0.768 -14.188 1 95.31 143 SER A CA 1
ATOM 1179 C C . SER A 1 143 ? 6.535 0.532 -13.703 1 95.31 143 SER A C 1
ATOM 1181 O O . SER A 1 143 ? 5.32 0.714 -13.812 1 95.31 143 SER A O 1
ATOM 1183 N N . HIS A 1 144 ? 7.352 1.334 -13.227 1 92.5 144 HIS A N 1
ATOM 1184 C CA . HIS A 1 144 ? 6.891 2.656 -12.812 1 92.5 144 HIS A CA 1
ATOM 1185 C C . HIS A 1 144 ? 6.246 3.4 -13.977 1 92.5 144 HIS A C 1
ATOM 1187 O O . HIS A 1 144 ? 5.27 4.129 -13.789 1 92.5 144 HIS A O 1
ATOM 1193 N N . GLN A 1 145 ? 6.758 3.223 -15.141 1 92.5 145 GLN A N 1
ATOM 1194 C CA . GLN A 1 145 ? 6.27 3.912 -16.328 1 92.5 145 GLN A CA 1
ATOM 1195 C C . GLN A 1 145 ? 4.848 3.475 -16.672 1 92.5 145 GLN A C 1
ATOM 1197 O O . GLN A 1 145 ? 4.07 4.25 -17.234 1 92.5 145 GLN A O 1
ATOM 1202 N N . LYS A 1 146 ? 4.543 2.279 -16.281 1 95.31 146 LYS A N 1
ATOM 1203 C CA . LYS A 1 146 ? 3.225 1.746 -16.625 1 95.31 146 LYS A CA 1
ATOM 1204 C C . LYS A 1 146 ? 2.324 1.683 -15.391 1 95.31 146 LYS A C 1
ATOM 1206 O O . LYS A 1 146 ? 1.278 1.031 -15.406 1 95.31 146 LYS A O 1
ATOM 1211 N N . ALA A 1 147 ? 2.725 2.363 -14.367 1 96.12 147 ALA A N 1
ATOM 1212 C CA . ALA A 1 147 ? 2.02 2.299 -13.086 1 96.12 147 ALA A CA 1
ATOM 1213 C C . ALA A 1 147 ? 0.577 2.775 -13.234 1 96.12 147 ALA A C 1
ATOM 1215 O O . ALA A 1 147 ? -0.353 2.113 -12.766 1 96.12 147 ALA A O 1
ATOM 1216 N N . VAL A 1 148 ? 0.38 3.885 -13.898 1 96.12 148 VAL A N 1
ATOM 1217 C CA . VAL A 1 148 ? -0.956 4.453 -14.047 1 96.12 148 VAL A CA 1
ATOM 1218 C C . VAL A 1 148 ? -1.832 3.508 -14.867 1 96.12 148 VAL A C 1
ATOM 1220 O O . VAL A 1 148 ? -3.002 3.295 -14.531 1 96.12 148 VAL A O 1
ATOM 1223 N N . GLU A 1 149 ? -1.242 2.979 -15.852 1 96.44 149 GLU A N 1
ATOM 1224 C CA . GLU A 1 149 ? -1.978 2.037 -16.688 1 96.44 149 GLU A CA 1
ATOM 1225 C C . GLU A 1 149 ? -2.416 0.812 -15.898 1 96.44 149 GLU A C 1
ATOM 1227 O O . GLU A 1 149 ? -3.574 0.399 -15.969 1 96.44 149 GLU A O 1
ATOM 1232 N N . MET A 1 150 ? -1.548 0.234 -15.211 1 97 150 MET A N 1
ATOM 1233 C CA . MET A 1 150 ? -1.861 -0.959 -14.43 1 97 150 MET A CA 1
ATOM 1234 C C . MET A 1 150 ? -2.881 -0.645 -13.344 1 97 150 MET A C 1
ATOM 1236 O O . MET A 1 150 ? -3.838 -1.396 -13.148 1 97 150 MET A O 1
ATOM 1240 N N . PHE A 1 151 ? -2.686 0.456 -12.695 1 97.56 151 PHE A N 1
ATOM 1241 C CA . PHE A 1 151 ? -3.613 0.859 -11.648 1 97.56 151 PHE A CA 1
ATOM 1242 C C . PHE A 1 151 ? -5.016 1.046 -12.211 1 97.56 151 PHE A C 1
ATOM 1244 O O . PHE A 1 151 ? -6 0.611 -11.602 1 97.56 151 PHE A O 1
ATOM 1251 N N . THR A 1 152 ? -5.105 1.696 -13.289 1 96.06 152 THR A N 1
ATOM 1252 C CA . THR A 1 152 ? -6.387 1.911 -13.945 1 96.06 152 THR A CA 1
ATOM 1253 C C . THR A 1 152 ? -7.047 0.579 -14.297 1 96.06 152 THR A C 1
ATOM 1255 O O . THR A 1 152 ? -8.242 0.397 -14.078 1 96.06 152 THR A O 1
ATOM 1258 N N . TYR A 1 153 ? -6.266 -0.319 -14.828 1 95.19 153 TYR A N 1
ATOM 1259 C CA . TYR A 1 153 ? -6.762 -1.648 -15.164 1 95.19 153 TYR A CA 1
ATOM 1260 C C . TYR A 1 153 ? -7.332 -2.344 -13.93 1 95.19 153 TYR A C 1
ATOM 1262 O O . TYR A 1 153 ? -8.453 -2.859 -13.969 1 95.19 153 TYR A O 1
ATOM 1270 N N . VAL A 1 154 ? -6.594 -2.336 -12.852 1 96.25 154 VAL A N 1
ATOM 1271 C CA . VAL A 1 154 ? -6.992 -3.01 -11.617 1 96.25 154 VAL A CA 1
ATOM 1272 C C . VAL A 1 154 ? -8.281 -2.393 -11.086 1 96.25 154 VAL A C 1
ATOM 1274 O O . VAL A 1 154 ? -9.234 -3.109 -10.758 1 96.25 154 VAL A O 1
ATOM 1277 N N . HIS A 1 155 ? -8.305 -1.117 -11.07 1 94.12 155 HIS A N 1
ATOM 1278 C CA . HIS A 1 155 ? -9.453 -0.41 -10.5 1 94.12 155 HIS A CA 1
ATOM 1279 C C . HIS A 1 155 ? -10.688 -0.572 -11.375 1 94.12 155 HIS A C 1
ATOM 1281 O O . HIS A 1 155 ? -11.812 -0.64 -10.867 1 94.12 155 HIS A O 1
ATOM 1287 N N . GLN A 1 156 ? -10.5 -0.645 -12.586 1 91.06 156 GLN A N 1
ATOM 1288 C CA . GLN A 1 156 ? -11.633 -0.731 -13.508 1 91.06 156 GLN A CA 1
ATOM 1289 C C . GLN A 1 156 ? -12.172 -2.156 -13.586 1 91.06 156 GLN A C 1
ATOM 1291 O O . GLN A 1 156 ? -13.383 -2.365 -13.648 1 91.06 156 GLN A O 1
ATOM 1296 N N . PHE A 1 157 ? -11.25 -3.137 -13.438 1 92.5 157 PHE A N 1
ATOM 1297 C CA . PHE A 1 157 ? -11.695 -4.469 -13.82 1 92.5 157 PHE A CA 1
ATOM 1298 C C . PHE A 1 157 ? -11.586 -5.438 -12.648 1 92.5 157 PHE A C 1
ATOM 1300 O O . PHE A 1 157 ? -12.188 -6.516 -12.672 1 92.5 157 PHE A O 1
ATOM 1307 N N . CYS A 1 158 ? -10.844 -5.066 -11.625 1 92.94 158 CYS A N 1
ATOM 1308 C CA . CYS A 1 158 ? -10.523 -6.105 -10.656 1 92.94 158 CYS A CA 1
ATOM 1309 C C . CYS A 1 158 ? -11.117 -5.777 -9.289 1 92.94 158 CYS A C 1
ATOM 1311 O O . CYS A 1 158 ? -11.281 -6.664 -8.453 1 92.94 158 CYS A O 1
ATOM 1313 N N . ILE A 1 159 ? -11.273 -4.512 -9.039 1 88.81 159 ILE A N 1
ATOM 1314 C CA . ILE A 1 159 ? -11.758 -4.109 -7.723 1 88.81 159 ILE A CA 1
ATOM 1315 C C . ILE A 1 159 ? -13.172 -3.545 -7.848 1 88.81 159 ILE A C 1
ATOM 1317 O O . ILE A 1 159 ? -13.492 -2.854 -8.82 1 88.81 159 ILE A O 1
ATOM 1321 N N . SER A 1 160 ? -14.023 -3.838 -6.891 1 84.44 160 SER A N 1
ATOM 1322 C CA . SER A 1 160 ? -15.422 -3.406 -6.91 1 84.44 160 SER A CA 1
ATOM 1323 C C . SER A 1 160 ? -15.555 -1.943 -6.5 1 84.44 160 SER A C 1
ATOM 1325 O O . SER A 1 160 ? -14.797 -1.458 -5.656 1 84.44 160 SER A O 1
ATOM 1327 N N . PRO A 1 161 ? -16.438 -1.277 -7.305 1 71.44 161 PRO A N 1
ATOM 1328 C CA . PRO A 1 161 ? -16.68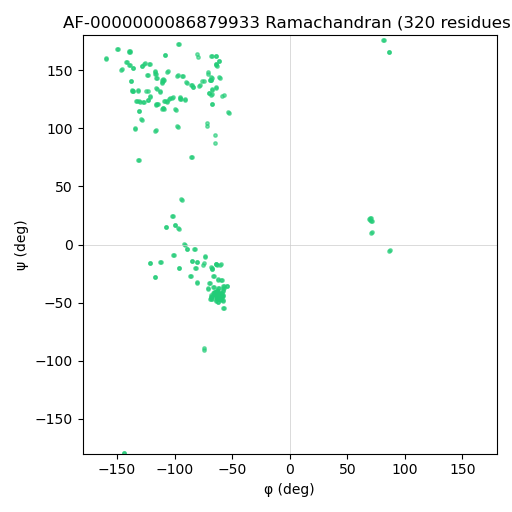8 0.115 -6.926 1 71.44 161 PRO A CA 1
ATOM 1329 C C . PRO A 1 161 ? -17.375 0.241 -5.562 1 71.44 161 PRO A C 1
ATOM 1331 O O . PRO A 1 161 ? -18.141 -0.633 -5.176 1 71.44 161 PRO A O 1
ATOM 1334 N N . GLY A 1 162 ? -16.781 0.435 -4.379 1 57.94 162 GLY A N 1
ATOM 1335 C CA . GLY A 1 162 ? -17.469 0.643 -3.121 1 57.94 162 GLY A CA 1
ATOM 1336 C C . GLY A 1 162 ? -18.938 0.963 -3.299 1 57.94 162 GLY A C 1
ATOM 1337 O O . GLY A 1 162 ? -19.375 1.326 -4.395 1 57.94 162 GLY A O 1
ATOM 1338 N N . MET B 1 1 ? 12.594 17.594 -10.625 1 60 1 MET B N 1
ATOM 1339 C CA . MET B 1 1 ? 12.094 17.5 -9.258 1 60 1 MET B CA 1
ATOM 1340 C C . MET B 1 1 ? 10.586 17.688 -9.211 1 60 1 MET B C 1
ATOM 1342 O O . MET B 1 1 ? 10.016 18.406 -10.031 1 60 1 MET B O 1
ATOM 1346 N N . LYS B 1 2 ? 9.891 16.75 -8.484 1 77.31 2 LYS B N 1
ATOM 1347 C CA . LYS B 1 2 ? 8.43 16.766 -8.438 1 77.31 2 LYS B CA 1
ATOM 1348 C C . LYS B 1 2 ? 7.926 17.797 -7.426 1 77.31 2 LYS B C 1
ATOM 1350 O O . LYS B 1 2 ? 8.703 18.328 -6.637 1 77.31 2 LYS B O 1
ATOM 1355 N N . ILE B 1 3 ? 6.691 18.203 -7.43 1 83.25 3 ILE B N 1
ATOM 1356 C CA . ILE B 1 3 ? 6.094 19.391 -6.824 1 83.25 3 ILE B CA 1
ATOM 1357 C C . ILE B 1 3 ? 6.223 19.312 -5.305 1 83.25 3 ILE B C 1
AT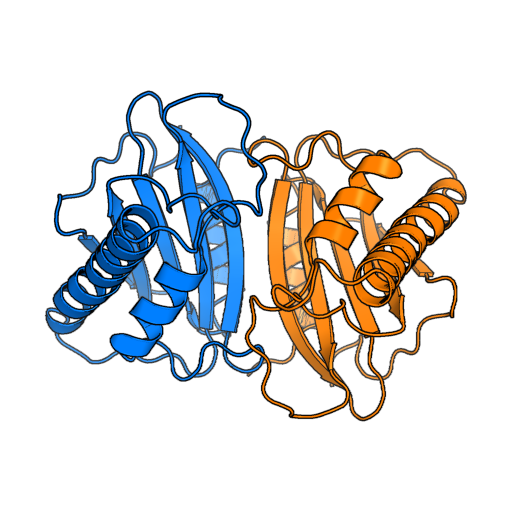OM 1359 O O . ILE B 1 3 ? 6.137 20.328 -4.613 1 83.25 3 ILE B O 1
ATOM 1363 N N . LEU B 1 4 ? 6.496 18.141 -4.75 1 89.94 4 LEU B N 1
ATOM 1364 C CA . LEU B 1 4 ? 6.52 18.031 -3.297 1 89.94 4 LEU B CA 1
ATOM 1365 C C . LEU B 1 4 ? 7.953 18.031 -2.775 1 89.94 4 LEU B C 1
ATOM 1367 O O . LEU B 1 4 ? 8.18 18.141 -1.568 1 89.94 4 LEU B O 1
ATOM 1371 N N . HIS B 1 5 ? 8.891 17.938 -3.717 1 91.44 5 HIS B N 1
ATOM 1372 C CA . HIS B 1 5 ? 10.281 18.031 -3.301 1 91.44 5 HIS B CA 1
ATOM 1373 C C . HIS B 1 5 ? 10.617 19.422 -2.783 1 91.44 5 HIS B C 1
ATOM 1375 O O . HIS B 1 5 ? 10.234 20.422 -3.393 1 91.44 5 HIS B O 1
ATOM 1381 N N . GLY B 1 6 ? 11.25 19.438 -1.719 1 91.25 6 GLY B N 1
ATOM 1382 C CA . GLY B 1 6 ? 11.633 20.703 -1.123 1 91.25 6 GLY B CA 1
ATOM 1383 C C . GLY B 1 6 ? 10.562 21.297 -0.229 1 91.25 6 GLY B C 1
ATOM 1384 O O . GLY B 1 6 ? 10.789 22.312 0.428 1 91.25 6 GLY B O 1
ATOM 1385 N N . ASN B 1 7 ? 9.406 20.672 -0.197 1 91.81 7 ASN B N 1
ATOM 1386 C CA . ASN B 1 7 ? 8.344 21.125 0.693 1 91.81 7 ASN B CA 1
ATOM 1387 C C . ASN B 1 7 ? 8.703 20.906 2.158 1 91.81 7 ASN B C 1
ATOM 1389 O O . ASN B 1 7 ? 9.094 19.797 2.549 1 91.81 7 ASN B O 1
ATOM 1393 N N . VAL B 1 8 ? 8.555 21.938 2.922 1 95.81 8 VAL B N 1
ATOM 1394 C CA . VAL B 1 8 ? 8.773 21.844 4.359 1 95.81 8 VAL B CA 1
ATOM 1395 C C . VAL B 1 8 ? 7.469 22.141 5.102 1 95.81 8 VAL B C 1
ATOM 1397 O O . VAL B 1 8 ? 7.137 23.297 5.348 1 95.81 8 VAL B O 1
ATOM 1400 N N . PRO B 1 9 ? 6.812 21.062 5.461 1 95.88 9 PRO B N 1
ATOM 1401 C CA . PRO B 1 9 ? 5.531 21.297 6.129 1 95.88 9 PRO B CA 1
ATOM 1402 C C . PRO B 1 9 ? 5.68 22.016 7.465 1 95.88 9 PRO B C 1
ATOM 1404 O O . PRO B 1 9 ? 6.727 21.922 8.109 1 95.88 9 PRO B O 1
ATOM 1407 N N . ALA B 1 10 ? 4.602 22.672 7.828 1 95.88 10 ALA B N 1
ATOM 1408 C CA . ALA B 1 10 ? 4.547 23.266 9.164 1 95.88 10 ALA B CA 1
ATOM 1409 C C . ALA B 1 10 ? 4.664 22.203 10.242 1 95.88 10 ALA B C 1
ATOM 1411 O O . ALA B 1 10 ? 4.297 21.047 10.031 1 95.88 10 ALA B O 1
ATOM 1412 N N . ASN B 1 11 ? 5.07 22.562 11.43 1 94.62 11 ASN B N 1
ATOM 1413 C CA . ASN B 1 11 ? 5.254 21.641 12.531 1 94.62 11 ASN B CA 1
ATOM 1414 C C . ASN B 1 11 ? 3.939 20.969 12.922 1 94.62 11 ASN B C 1
ATOM 1416 O O . ASN B 1 11 ? 3.93 19.812 13.359 1 94.62 11 ASN B O 1
ATOM 1420 N N . SER B 1 12 ? 2.875 21.688 12.711 1 94.62 12 SER B N 1
ATOM 1421 C CA . SER B 1 12 ? 1.566 21.172 13.086 1 94.62 12 SER B CA 1
ATOM 1422 C C . SER B 1 12 ? 0.914 20.422 11.93 1 94.62 12 SER B C 1
ATOM 1424 O O . SER B 1 12 ? -0.215 19.938 12.055 1 94.62 12 SER B O 1
ATOM 1426 N N . GLY B 1 13 ? 1.614 20.359 10.805 1 96.5 13 GLY B N 1
ATOM 1427 C CA . GLY B 1 13 ? 1.021 19.766 9.617 1 96.5 13 GLY B CA 1
ATOM 1428 C C . GLY B 1 13 ? 0.206 20.75 8.805 1 96.5 13 GLY B C 1
ATOM 1429 O O . GLY B 1 13 ? -0.066 21.875 9.25 1 96.5 13 GLY B O 1
ATOM 1430 N N . GLU B 1 14 ? -0.064 20.328 7.629 1 97.5 14 GLU B N 1
ATOM 1431 C CA . GLU B 1 14 ? -0.863 21.125 6.703 1 97.5 14 GLU B CA 1
ATOM 1432 C C . GLU B 1 14 ? -1.904 20.266 5.992 1 97.5 14 GLU B C 1
ATOM 1434 O O . GLU B 1 14 ? -1.702 19.062 5.797 1 97.5 14 GLU B O 1
ATOM 1439 N N . LEU B 1 15 ? -2.965 20.922 5.641 1 97.75 15 LEU B N 1
ATOM 1440 C CA . LEU B 1 15 ? -4.035 20.266 4.898 1 97.75 15 LEU B CA 1
ATOM 1441 C C . LEU B 1 15 ? -4.477 21.109 3.713 1 97.75 15 LEU B C 1
ATOM 1443 O O . LEU B 1 15 ? -4.789 22.297 3.875 1 97.75 15 LEU B O 1
ATOM 1447 N N . LYS B 1 16 ? -4.418 20.562 2.582 1 95.81 16 LYS B N 1
ATOM 1448 C CA . LYS B 1 16 ? -4.898 21.188 1.356 1 95.81 16 LYS B CA 1
ATOM 1449 C C . LYS B 1 16 ? -6.055 20.391 0.749 1 95.81 16 LYS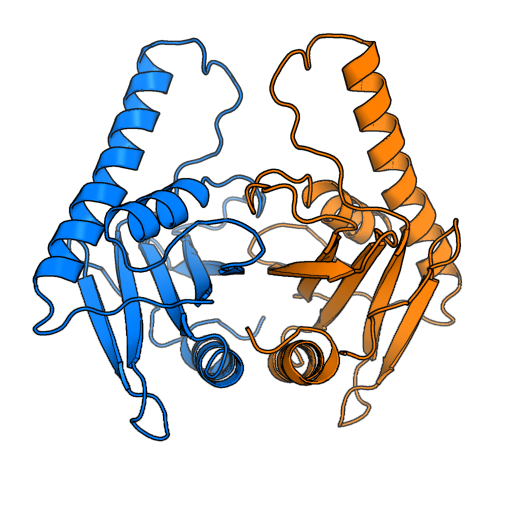 B C 1
ATOM 1451 O O . LYS B 1 16 ? -6.09 19.172 0.846 1 95.81 16 LYS B O 1
ATOM 1456 N N . ILE B 1 17 ? -6.906 21.094 0.114 1 95.44 17 ILE B N 1
ATOM 1457 C CA . ILE B 1 17 ? -8.016 20.5 -0.623 1 95.44 17 ILE B CA 1
ATOM 1458 C C . ILE B 1 17 ? -7.777 20.641 -2.123 1 95.44 17 ILE B C 1
ATOM 1460 O O . ILE B 1 17 ? -7.578 21.766 -2.617 1 95.44 17 ILE B O 1
ATOM 1464 N N . ILE B 1 18 ? -7.785 19.547 -2.768 1 93.5 18 ILE B N 1
ATOM 1465 C CA . ILE B 1 18 ? -7.637 19.531 -4.219 1 93.5 18 ILE B CA 1
ATOM 1466 C C . ILE B 1 18 ? -8.953 19.109 -4.867 1 93.5 1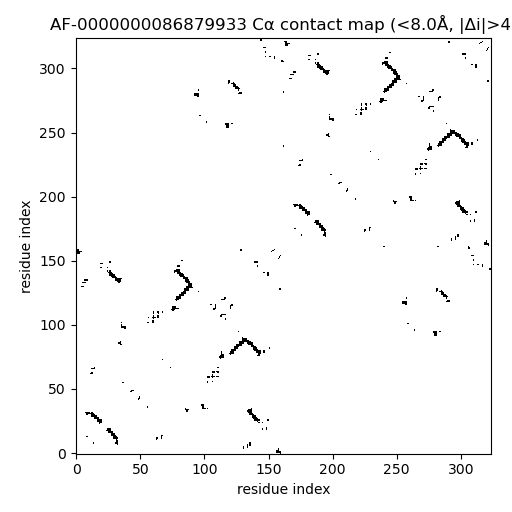8 ILE B C 1
ATOM 1468 O O . ILE B 1 18 ? -9.414 17.969 -4.68 1 93.5 18 ILE B O 1
ATOM 1472 N N . PRO B 1 19 ? -9.547 19.953 -5.625 1 92.69 19 PRO B N 1
ATOM 1473 C CA . PRO B 1 19 ? -10.789 19.562 -6.297 1 92.69 19 PRO B CA 1
ATOM 1474 C C . PRO B 1 19 ? -10.562 18.5 -7.379 1 92.69 19 PRO B C 1
ATOM 1476 O O . PRO B 1 19 ? -9.547 18.547 -8.078 1 92.69 19 PRO B O 1
ATOM 1479 N N . SER B 1 20 ? -11.469 17.625 -7.441 1 92.31 20 SER B N 1
ATOM 1480 C CA . SER B 1 20 ? -11.43 16.672 -8.555 1 92.31 20 SER B CA 1
ATOM 1481 C C . SER B 1 20 ? -11.625 17.391 -9.891 1 92.31 20 SER B C 1
ATOM 1483 O O . SER B 1 20 ? -12.047 18.547 -9.922 1 92.31 20 SER B O 1
ATOM 1485 N N . LEU B 1 21 ? -11.25 16.688 -10.938 1 88.75 21 LEU B N 1
ATOM 1486 C CA . LEU B 1 21 ? -11.328 17.266 -12.266 1 88.75 21 LEU B CA 1
ATOM 1487 C C . LEU B 1 21 ? -12.75 17.719 -12.586 1 88.75 21 LEU B C 1
ATOM 1489 O O . LEU B 1 21 ? -12.961 18.766 -13.18 1 88.75 21 LEU B O 1
ATOM 1493 N N . ASP B 1 22 ? -13.742 16.938 -12.125 1 88.75 22 ASP B N 1
ATOM 1494 C CA . ASP B 1 22 ? -15.133 17.266 -12.398 1 88.75 22 ASP B CA 1
ATOM 1495 C C . ASP B 1 22 ? -15.711 18.172 -11.312 1 88.75 22 ASP B C 1
ATOM 1497 O O . ASP B 1 22 ? -16.891 18.516 -11.344 1 88.75 22 ASP B O 1
ATOM 1501 N N . GLN B 1 23 ? -14.945 18.453 -10.281 1 87.06 23 GLN B N 1
ATOM 1502 C CA . GLN B 1 23 ? -15.258 19.375 -9.188 1 87.06 23 GLN B CA 1
ATOM 1503 C C . GLN B 1 23 ? -16.375 18.828 -8.312 1 87.06 23 GLN B C 1
ATOM 1505 O O . GLN B 1 23 ? -17.047 19.578 -7.605 1 87.06 23 GLN B O 1
ATOM 1510 N N . CYS B 1 24 ? -16.609 17.547 -8.32 1 86.62 24 CYS B N 1
ATOM 1511 C CA . CYS B 1 24 ? -17.703 16.969 -7.555 1 86.62 24 CYS B CA 1
ATOM 1512 C C . CYS B 1 24 ? -17.219 16.438 -6.215 1 86.62 24 CYS B C 1
ATOM 1514 O O . CYS B 1 24 ? -18.016 16.234 -5.297 1 86.62 24 CYS B O 1
ATOM 1516 N N . GLU B 1 25 ? -15.945 16.219 -6.191 1 89.94 25 GLU B N 1
ATOM 1517 C CA . GLU B 1 25 ? -15.383 15.695 -4.953 1 89.94 25 GLU B CA 1
ATOM 1518 C C . GLU B 1 25 ? -14.055 16.375 -4.621 1 89.94 25 GLU B C 1
ATOM 1520 O O . GLU B 1 25 ? -13.523 17.141 -5.426 1 89.94 25 GLU B O 1
ATOM 1525 N N . SER B 1 26 ? -13.648 16.172 -3.424 1 90.69 26 SER B N 1
ATOM 1526 C CA . SER B 1 26 ? -12.398 16.75 -2.963 1 90.69 26 SER B CA 1
ATOM 1527 C C . SER B 1 26 ? -11.383 15.672 -2.604 1 90.69 26 SER B C 1
ATOM 1529 O O . SER B 1 26 ? -11.742 14.641 -2.031 1 90.69 26 SER B O 1
ATOM 1531 N N . ILE B 1 27 ? -10.211 15.93 -3.072 1 94.62 27 ILE B N 1
ATOM 1532 C CA . ILE B 1 27 ? -9.062 15.141 -2.631 1 94.62 27 ILE B CA 1
ATOM 1533 C C . ILE B 1 27 ? -8.352 15.867 -1.493 1 94.62 27 ILE B C 1
ATOM 1535 O O . ILE B 1 27 ? -8.062 17.062 -1.595 1 94.62 27 ILE B O 1
ATOM 1539 N N . LEU B 1 28 ? -8.18 15.18 -0.443 1 97.75 28 LEU B N 1
ATOM 1540 C CA . LEU B 1 28 ? -7.449 15.766 0.679 1 97.75 28 LEU B CA 1
ATOM 1541 C C . LEU B 1 28 ? -5.957 15.477 0.564 1 97.75 28 LEU B C 1
ATOM 1543 O O . LEU B 1 28 ? -5.559 14.375 0.174 1 97.75 28 LEU B O 1
ATOM 1547 N N . HIS B 1 29 ? -5.18 16.453 0.88 1 98.19 29 HIS B N 1
ATOM 1548 C CA . HIS B 1 29 ? -3.729 16.297 0.916 1 98.19 29 HIS B CA 1
ATOM 1549 C C . HIS B 1 29 ? -3.156 16.797 2.242 1 98.19 29 HIS B C 1
ATOM 1551 O O . HIS B 1 29 ? -3.117 18 2.498 1 98.19 29 HIS B O 1
ATOM 1557 N N . PHE B 1 30 ? -2.719 15.859 3.082 1 98.38 30 PHE B N 1
ATOM 1558 C CA . PHE B 1 30 ? -2.035 16.188 4.328 1 98.38 30 PHE B CA 1
ATOM 1559 C C . PHE B 1 30 ? -0.523 16.203 4.125 1 98.38 30 PHE B C 1
ATOM 1561 O O . PHE B 1 30 ? 0.019 15.352 3.412 1 98.38 30 PHE B O 1
ATOM 1568 N N . SER B 1 31 ? 0.135 17.094 4.824 1 98.06 31 SER B N 1
ATOM 1569 C CA . SER B 1 31 ? 1.592 17.156 4.871 1 98.06 31 SER B CA 1
ATOM 1570 C C . SER B 1 31 ? 2.094 17.25 6.309 1 98.06 31 SER B C 1
ATOM 1572 O O . SER B 1 31 ? 1.688 18.141 7.062 1 98.06 31 SER B O 1
ATOM 1574 N N . PHE B 1 32 ? 2.92 16.328 6.676 1 97.81 32 PHE B N 1
ATOM 1575 C CA . PHE B 1 32 ? 3.471 16.297 8.023 1 97.81 32 PHE B CA 1
ATOM 1576 C C . PHE B 1 32 ? 4.996 16.312 7.988 1 97.81 32 PHE B C 1
ATOM 1578 O O . PHE B 1 32 ? 5.605 15.695 7.113 1 97.81 32 PHE B O 1
ATOM 1585 N N . PRO B 1 33 ? 5.594 16.938 8.953 1 96.81 33 PRO B N 1
ATOM 1586 C CA . PRO B 1 33 ? 7.055 16.859 9.031 1 96.81 33 PRO B CA 1
ATOM 1587 C C . PRO B 1 33 ? 7.543 15.484 9.461 1 96.81 33 PRO B C 1
ATOM 1589 O O . PRO B 1 33 ? 6.867 14.797 10.227 1 96.81 33 PRO B O 1
ATOM 1592 N N . GLY B 1 34 ? 8.68 15.117 8.945 1 94.5 34 GLY B N 1
ATOM 1593 C CA . GLY B 1 34 ? 9.289 13.852 9.328 1 94.5 34 GLY B CA 1
ATOM 1594 C C . GLY B 1 34 ? 8.711 12.664 8.578 1 94.5 34 GLY B C 1
ATOM 1595 O O . GLY B 1 34 ? 7.824 12.82 7.742 1 94.5 34 GLY B O 1
ATOM 1596 N N . VAL B 1 35 ? 9.289 11.5 8.836 1 92.94 35 VAL B N 1
ATOM 1597 C CA . VAL B 1 35 ? 8.805 10.25 8.266 1 92.94 35 VAL B CA 1
ATOM 1598 C C . VAL B 1 35 ? 8.133 9.414 9.352 1 92.94 35 VAL B C 1
ATOM 1600 O O . VAL B 1 35 ? 8.297 9.68 10.539 1 92.94 35 VAL B O 1
ATOM 1603 N N . LEU B 1 36 ? 7.355 8.445 8.914 1 91.56 36 LEU B N 1
ATOM 1604 C CA . LEU B 1 36 ? 6.688 7.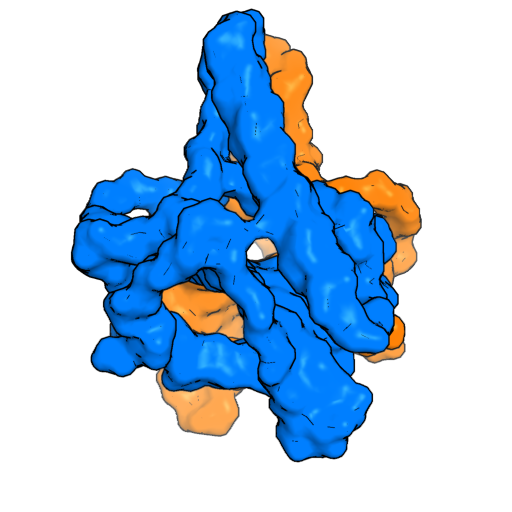559 9.859 1 91.56 36 LEU B CA 1
ATOM 1605 C C . LEU B 1 36 ? 7.703 6.805 10.711 1 91.56 36 LEU B C 1
ATOM 1607 O O . LEU B 1 36 ? 8.758 6.406 10.211 1 91.56 36 LEU B O 1
ATOM 1611 N N . PRO B 1 37 ? 7.34 6.629 11.914 1 87.06 37 PRO B N 1
ATOM 1612 C CA . PRO B 1 37 ? 8.273 5.93 12.805 1 87.06 37 PRO B CA 1
ATOM 1613 C C . PRO B 1 37 ? 8.531 4.488 12.367 1 87.06 37 PRO B C 1
ATOM 1615 O O . PRO B 1 37 ? 7.668 3.863 11.75 1 87.06 37 PRO B O 1
ATOM 1618 N N . HIS B 1 38 ? 9.656 4.066 12.75 1 81.19 38 HIS B N 1
ATOM 1619 C CA . HIS B 1 38 ? 10.039 2.688 12.484 1 81.19 38 HIS B CA 1
ATOM 1620 C C . HIS B 1 38 ? 9.203 1.712 13.305 1 81.19 38 HIS B C 1
ATOM 1622 O O . HIS B 1 38 ? 8.922 1.962 14.477 1 81.19 38 HIS B O 1
ATOM 1628 N N . TYR B 1 39 ? 8.922 0.618 12.547 1 73.88 39 TYR B N 1
ATOM 1629 C CA . TYR B 1 39 ? 8.234 -0.46 13.25 1 73.88 39 TYR B CA 1
ATOM 1630 C C . TYR B 1 39 ? 9.172 -1.169 14.219 1 73.88 39 TYR B C 1
ATOM 1632 O O . TYR B 1 39 ? 10.148 -1.791 13.805 1 73.88 39 TYR B O 1
ATOM 1640 N N . GLN B 1 40 ? 9.047 -0.93 15.422 1 68.31 40 GLN B N 1
ATOM 1641 C CA . GLN B 1 40 ? 9.938 -1.514 16.422 1 68.31 40 GLN B CA 1
ATOM 1642 C C . GLN B 1 40 ? 9.312 -2.742 17.062 1 68.31 40 GLN B C 1
ATOM 1644 O O . GLN B 1 40 ? 8.383 -2.621 17.859 1 68.31 40 GLN B O 1
ATOM 1649 N N . VAL B 1 41 ? 9.758 -3.84 16.625 1 64.88 41 VAL B N 1
ATOM 1650 C CA . VAL B 1 41 ? 9.234 -5.055 17.25 1 64.88 41 VAL B CA 1
ATOM 1651 C C . VAL B 1 41 ? 10.062 -5.398 18.484 1 64.88 41 VAL B C 1
ATOM 1653 O O . VAL B 1 41 ? 9.516 -5.844 19.5 1 64.88 41 VAL B O 1
ATOM 1656 N N . GLU B 1 42 ? 11.227 -4.926 18.328 1 64.56 42 GLU B N 1
ATOM 1657 C CA . GLU B 1 42 ? 12.117 -5.32 19.422 1 64.56 42 GLU B CA 1
ATOM 1658 C C . GLU B 1 42 ? 11.984 -4.371 20.609 1 64.56 42 GLU B C 1
ATOM 1660 O O . GLU B 1 42 ? 11.859 -3.156 20.422 1 64.56 42 GLU B O 1
ATOM 1665 N N . HIS B 1 43 ? 11.953 -4.859 21.766 1 72.56 43 HIS B N 1
ATOM 1666 C CA . HIS B 1 43 ? 12 -4.16 23.047 1 72.56 43 HIS B CA 1
ATOM 1667 C C . HIS B 1 43 ? 10.711 -3.398 23.312 1 72.56 43 HIS B C 1
ATOM 1669 O O . HIS B 1 43 ? 10.719 -2.367 23.984 1 72.56 43 HIS B O 1
ATOM 1675 N N . ARG B 1 44 ? 9.711 -3.801 22.641 1 77.19 44 ARG B N 1
ATOM 1676 C CA . ARG B 1 44 ? 8.422 -3.145 22.844 1 77.19 44 ARG B CA 1
ATOM 1677 C C . ARG B 1 44 ? 7.961 -3.26 24.281 1 77.19 44 ARG B C 1
ATOM 1679 O O . ARG B 1 44 ? 7.082 -2.52 24.719 1 77.19 44 ARG B O 1
ATOM 1686 N N . GLU B 1 45 ? 8.57 -4.141 24.906 1 75.12 45 GLU B N 1
ATOM 1687 C CA . GLU B 1 45 ? 8.203 -4.309 26.297 1 75.12 45 GLU B CA 1
ATOM 1688 C C . GLU B 1 45 ? 8.781 -3.189 27.156 1 75.12 45 GLU B C 1
ATOM 1690 O O . GLU B 1 45 ? 8.336 -2.973 28.297 1 75.12 45 GLU B O 1
ATOM 1695 N N . LYS B 1 46 ? 9.719 -2.502 26.688 1 84.62 46 LYS B N 1
ATOM 1696 C CA . LYS B 1 46 ? 10.344 -1.409 27.422 1 84.62 46 LYS B CA 1
ATOM 1697 C C . LYS B 1 46 ? 9.438 -0.18 27.453 1 84.62 46 LYS B C 1
ATOM 1699 O O . LYS B 1 46 ? 8.852 0.195 26.438 1 84.62 46 LYS B O 1
ATOM 1704 N N . ARG B 1 47 ? 9.43 0.46 28.578 1 86.44 47 ARG B N 1
ATOM 1705 C CA . ARG B 1 47 ? 8.547 1.599 28.828 1 86.44 47 ARG B CA 1
ATOM 1706 C C . ARG B 1 47 ? 8.867 2.748 27.875 1 86.44 47 ARG B C 1
ATOM 1708 O O . ARG B 1 47 ? 7.961 3.408 27.359 1 86.44 47 ARG B O 1
ATOM 1715 N N . GLU B 1 48 ? 10.062 3.045 27.719 1 87.31 48 GLU B N 1
ATOM 1716 C CA . GLU B 1 48 ? 10.477 4.148 26.859 1 87.31 48 GLU B CA 1
ATOM 1717 C C . GLU B 1 48 ? 9.984 3.947 25.422 1 87.31 48 GLU B C 1
ATOM 1719 O O . GLU B 1 48 ? 9.555 4.902 24.766 1 87.31 48 GLU B O 1
ATOM 1724 N N . ILE B 1 49 ? 10.141 2.783 25.016 1 83.38 49 ILE B N 1
ATOM 1725 C CA . ILE B 1 49 ? 9.695 2.463 23.672 1 83.38 49 ILE B CA 1
ATOM 1726 C C . ILE B 1 49 ? 8.18 2.615 23.562 1 83.38 49 ILE B C 1
ATOM 1728 O O . ILE B 1 49 ? 7.672 3.191 22.609 1 83.38 49 ILE B O 1
ATOM 1732 N N . ARG B 1 50 ? 7.492 2.182 24.547 1 84.94 50 ARG B N 1
ATOM 1733 C CA . ARG B 1 50 ? 6.035 2.301 24.578 1 84.94 50 ARG B CA 1
ATOM 1734 C C . ARG B 1 50 ? 5.605 3.764 24.594 1 84.94 50 ARG B C 1
ATOM 1736 O O . ARG B 1 50 ? 4.648 4.137 23.906 1 84.94 50 ARG B O 1
ATOM 1743 N N . GLN B 1 51 ? 6.332 4.504 25.328 1 89.56 51 GLN B N 1
ATOM 1744 C CA . GLN B 1 51 ? 6.023 5.93 25.406 1 89.56 51 GLN B CA 1
ATOM 1745 C C . GLN B 1 51 ? 6.262 6.613 24.062 1 89.56 51 GLN B C 1
ATOM 1747 O O . GLN B 1 51 ? 5.477 7.477 23.656 1 89.56 51 GLN B O 1
ATOM 1752 N N . HIS B 1 52 ? 7.293 6.285 23.406 1 86.5 52 HIS B N 1
ATOM 1753 C CA . HIS B 1 52 ? 7.582 6.844 22.094 1 86.5 52 HIS B CA 1
ATOM 1754 C C . HIS B 1 52 ? 6.477 6.516 21.094 1 86.5 52 HIS B C 1
ATOM 1756 O O . HIS B 1 52 ? 6.059 7.375 20.312 1 86.5 52 HIS B O 1
ATOM 1762 N N . ILE B 1 53 ? 6.074 5.348 21.172 1 85.38 53 ILE B N 1
ATOM 1763 C CA . ILE B 1 53 ? 4.996 4.898 20.297 1 85.38 53 ILE B CA 1
ATOM 1764 C C . ILE B 1 53 ? 3.729 5.703 20.578 1 85.38 53 ILE B C 1
ATOM 1766 O O . ILE B 1 53 ? 3.094 6.223 19.656 1 85.38 53 ILE B O 1
ATOM 1770 N N . ARG B 1 54 ? 3.422 5.867 21.797 1 89.19 54 ARG B N 1
ATOM 1771 C CA . ARG B 1 54 ? 2.229 6.605 22.203 1 89.19 54 ARG B CA 1
ATOM 1772 C C . ARG B 1 54 ? 2.305 8.062 21.75 1 89.19 54 ARG B C 1
ATOM 1774 O O . ARG B 1 54 ? 1.32 8.617 21.25 1 89.19 54 ARG B O 1
ATOM 1781 N N . ASN B 1 55 ? 3.404 8.594 21.906 1 90.81 55 ASN B N 1
ATOM 1782 C CA . ASN B 1 55 ? 3.594 9.992 21.516 1 90.81 55 ASN B CA 1
ATOM 1783 C C . ASN B 1 55 ? 3.436 10.18 20.016 1 90.81 55 ASN B C 1
ATOM 1785 O O . ASN B 1 55 ? 2.818 11.148 19.562 1 90.81 55 ASN B O 1
ATOM 1789 N N . SER B 1 56 ? 3.99 9.297 19.297 1 90.12 56 SER B N 1
ATOM 1790 C CA . SER B 1 56 ? 3.893 9.375 17.844 1 90.12 56 SER B CA 1
ATOM 1791 C C . SER B 1 56 ? 2.447 9.234 17.375 1 90.12 56 SER B C 1
ATOM 1793 O O . SER B 1 56 ? 1.991 9.984 16.516 1 90.12 56 SER B O 1
ATOM 1795 N N . LYS B 1 57 ? 1.787 8.367 17.969 1 91.69 57 LYS B N 1
ATOM 1796 C CA . LYS B 1 57 ? 0.379 8.172 17.641 1 91.69 57 LYS B CA 1
ATOM 1797 C C . LYS B 1 57 ? -0.442 9.414 17.953 1 91.69 57 LYS B C 1
ATOM 1799 O O . LYS B 1 57 ? -1.275 9.836 17.141 1 91.69 57 LYS B O 1
ATOM 1804 N N . ALA B 1 58 ? -0.122 9.922 19.078 1 94.25 58 ALA B N 1
ATOM 1805 C CA . ALA B 1 58 ? -0.841 11.125 19.516 1 94.25 58 ALA B CA 1
ATOM 1806 C C . ALA B 1 58 ? -0.586 12.289 18.547 1 94.25 58 ALA B C 1
ATOM 1808 O O . ALA B 1 58 ? -1.499 13.055 18.25 1 94.25 58 ALA B O 1
ATOM 1809 N N . PHE B 1 59 ? 0.591 12.352 18.172 1 94.75 59 PHE B N 1
ATOM 1810 C CA . PHE B 1 59 ? 0.915 13.422 17.234 1 94.75 59 PHE B CA 1
ATOM 1811 C C . PHE B 1 59 ? 0.045 13.336 15.992 1 94.75 59 PHE B C 1
ATOM 1813 O O . PHE B 1 59 ? -0.634 14.305 15.633 1 94.75 59 PHE B O 1
ATOM 1820 N N . TYR B 1 60 ? 0.016 12.281 15.352 1 95.69 60 TYR B N 1
ATOM 1821 C CA . TYR B 1 60 ? -0.737 12.125 14.117 1 95.69 60 TYR B CA 1
ATOM 1822 C C . TYR B 1 60 ? -2.23 12.297 14.359 1 95.69 60 TYR B C 1
ATOM 1824 O O . TYR B 1 60 ? -2.924 12.945 13.57 1 95.69 60 TYR B O 1
ATOM 1832 N N . SER B 1 61 ? -2.678 11.742 15.406 1 96.88 61 SER B N 1
ATOM 1833 C CA . SER B 1 61 ? -4.102 11.836 15.711 1 96.88 61 SER B CA 1
ATOM 1834 C C . SE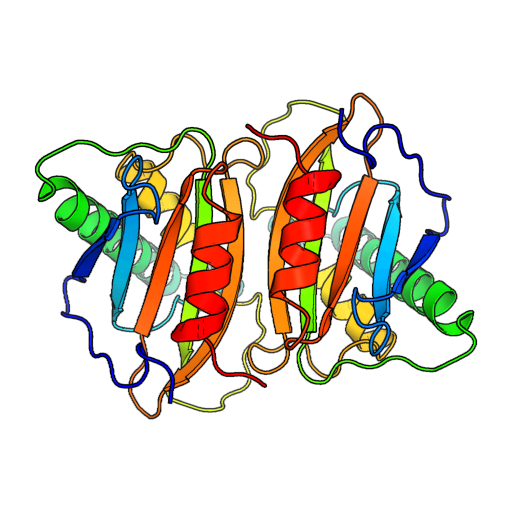R B 1 61 ? -4.516 13.281 15.969 1 96.88 61 SER B C 1
ATOM 1836 O O . SER B 1 61 ? -5.457 13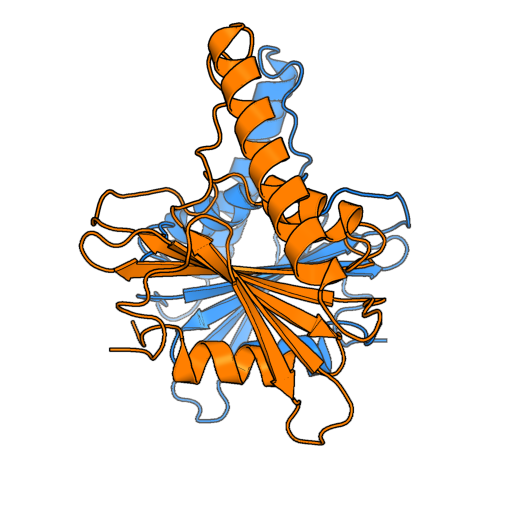.781 15.352 1 96.88 61 SER B O 1
ATOM 1838 N N . ASP B 1 62 ? -3.756 13.938 16.781 1 97.62 62 ASP B N 1
ATOM 1839 C CA . ASP B 1 62 ? -4.102 15.297 17.172 1 97.62 62 ASP B CA 1
ATOM 1840 C C . ASP B 1 62 ? -3.943 16.25 15.984 1 97.62 62 ASP B C 1
ATOM 1842 O O . ASP B 1 62 ? -4.809 17.109 15.742 1 97.62 62 ASP B O 1
ATOM 1846 N N . ALA B 1 63 ? -2.855 16.109 15.336 1 97.62 63 ALA B N 1
ATOM 1847 C CA . ALA B 1 63 ? -2.592 16.984 14.203 1 97.62 63 ALA B CA 1
ATOM 1848 C C . ALA B 1 63 ? -3.646 16.812 13.117 1 97.62 63 ALA B C 1
ATOM 1850 O O . ALA B 1 63 ? -4.164 17.797 12.578 1 97.62 63 ALA B O 1
ATOM 1851 N N . THR B 1 64 ? -3.977 15.594 12.766 1 98 64 THR B N 1
ATOM 1852 C CA . THR B 1 64 ? -4.973 15.312 11.742 1 98 64 THR B CA 1
ATOM 1853 C C . THR B 1 64 ? -6.336 15.875 12.141 1 98 64 THR B C 1
ATOM 1855 O O . THR B 1 64 ? -7.004 16.531 11.336 1 98 64 THR B O 1
ATOM 1858 N N . LEU B 1 65 ? -6.691 15.633 13.344 1 97.75 65 LEU B N 1
ATOM 1859 C CA . LEU B 1 65 ? -7.973 16.141 13.836 1 97.75 65 LEU B CA 1
ATOM 1860 C C . LEU B 1 65 ? -8.023 17.656 13.758 1 97.75 65 LEU B C 1
ATOM 1862 O O . LEU B 1 65 ? -9 18.219 13.266 1 97.75 65 LEU B O 1
ATOM 1866 N N . ALA B 1 66 ? -6.941 18.25 14.25 1 97.81 66 ALA B N 1
ATOM 1867 C CA . ALA B 1 66 ? -6.898 19.703 14.25 1 97.81 66 ALA B CA 1
ATOM 1868 C C . ALA B 1 66 ? -7.035 20.266 12.836 1 97.81 66 ALA B C 1
ATOM 1870 O O . ALA B 1 66 ? -7.73 21.266 12.625 1 97.81 66 ALA B O 1
ATOM 1871 N N . LEU B 1 67 ? -6.406 19.688 11.922 1 97.75 67 LEU B N 1
ATOM 1872 C CA . LEU B 1 67 ? -6.438 20.141 10.539 1 97.75 67 LEU B CA 1
ATOM 1873 C C . LEU B 1 67 ? -7.82 19.938 9.93 1 97.75 67 LEU B C 1
ATOM 1875 O O . LEU B 1 67 ? -8.336 20.812 9.227 1 97.75 67 LEU B O 1
ATOM 1879 N N . VAL B 1 68 ? -8.414 18.797 10.164 1 97.38 68 VAL B N 1
ATOM 1880 C CA . VAL B 1 68 ? -9.719 18.453 9.609 1 97.38 68 VAL B CA 1
ATOM 1881 C C . VAL B 1 68 ? -10.789 19.359 10.195 1 97.38 68 VAL B C 1
ATOM 1883 O O . VAL B 1 68 ? -11.719 19.766 9.492 1 97.38 68 VAL B O 1
ATOM 1886 N N . GLU B 1 69 ? -10.68 19.703 11.406 1 96.69 69 GLU B N 1
ATOM 1887 C CA . GLU B 1 69 ? -11.664 20.547 12.094 1 96.69 69 GLU B CA 1
ATOM 1888 C C . GLU B 1 69 ? -11.656 21.969 11.539 1 96.69 69 GLU B C 1
ATOM 1890 O O . GLU B 1 69 ? -12.609 22.719 11.742 1 96.69 69 GLU B O 1
ATOM 1895 N N . ARG B 1 70 ? -10.602 22.328 10.906 1 95.19 70 ARG B N 1
ATOM 1896 C CA . ARG B 1 70 ? -10.508 23.672 10.336 1 95.19 70 ARG B CA 1
ATOM 1897 C C . ARG B 1 70 ? -11.258 23.75 9.008 1 95.19 70 ARG B C 1
ATOM 1899 O O . ARG B 1 70 ? -11.508 24.844 8.5 1 95.19 70 ARG B O 1
ATOM 1906 N N . LEU B 1 71 ? -11.547 22.641 8.5 1 93.88 71 LEU B N 1
ATOM 1907 C CA . LEU B 1 71 ? -12.273 22.641 7.238 1 93.88 71 LEU B CA 1
ATOM 1908 C C . LEU B 1 71 ? -13.695 23.172 7.426 1 93.88 71 LEU B C 1
ATOM 1910 O O . LEU B 1 71 ? -14.328 22.906 8.445 1 93.88 71 LEU B O 1
ATOM 1914 N N . PRO B 1 72 ? -14.211 23.891 6.469 1 91.69 72 PRO B N 1
ATOM 1915 C CA . PRO B 1 72 ? -15.555 24.453 6.574 1 91.69 72 PRO B CA 1
ATOM 1916 C C . PRO B 1 72 ? -16.656 23.406 6.406 1 91.69 72 PRO B C 1
ATOM 1918 O O . PRO B 1 72 ? -17.828 23.688 6.656 1 91.69 72 PRO B O 1
ATOM 1921 N N . PHE B 1 73 ? -16.359 22.219 6 1 89.94 73 PHE B N 1
ATOM 1922 C CA . PHE B 1 73 ? -17.312 21.125 5.824 1 89.94 73 PHE B CA 1
ATOM 1923 C C . PHE B 1 73 ? -16.703 19.812 6.273 1 89.94 73 PHE B C 1
ATOM 1925 O O . PHE B 1 73 ? -15.492 19.672 6.379 1 89.94 73 PHE B O 1
ATOM 1932 N N . ARG B 1 74 ? -17.641 18.969 6.566 1 90.62 74 ARG B N 1
ATOM 1933 C CA . ARG B 1 74 ? -17.188 17.625 6.941 1 90.62 74 ARG B CA 1
ATOM 1934 C C . ARG B 1 74 ? -16.953 16.766 5.711 1 90.62 74 ARG B C 1
ATOM 1936 O O . ARG B 1 74 ? -17.75 16.781 4.766 1 90.62 74 ARG B O 1
ATOM 1943 N N . ILE B 1 75 ? -15.859 16.062 5.73 1 92.31 75 ILE B N 1
ATOM 1944 C CA . ILE B 1 75 ? -15.555 15.133 4.645 1 92.31 75 ILE B CA 1
ATOM 1945 C C . ILE B 1 75 ? -15.344 13.734 5.207 1 92.31 75 ILE B C 1
ATOM 1947 O O . ILE B 1 75 ? -14.562 13.539 6.137 1 92.31 75 ILE B O 1
ATOM 1951 N N . LYS B 1 76 ? -16.078 12.852 4.711 1 94.44 76 LYS B N 1
ATOM 1952 C CA . LYS B 1 76 ? -15.961 11.445 5.066 1 94.44 76 LYS B CA 1
ATOM 1953 C C . LYS B 1 76 ? -16.062 10.555 3.832 1 94.44 76 LYS B C 1
ATOM 1955 O O . LYS B 1 76 ? -16.984 10.695 3.027 1 94.44 76 LYS B O 1
ATOM 1960 N N . TYR B 1 77 ? -15.164 9.648 3.736 1 94.75 77 TYR B N 1
ATOM 1961 C CA . TYR B 1 77 ? -15.148 8.727 2.602 1 94.75 77 TYR B CA 1
ATOM 1962 C C . TYR B 1 77 ? -15.664 7.352 3.006 1 94.75 77 TYR B C 1
ATOM 1964 O O . TYR B 1 77 ? -15.164 6.754 3.965 1 94.75 77 TYR B O 1
ATOM 1972 N N . ASP B 1 78 ? -16.625 6.867 2.301 1 92.5 78 ASP B N 1
ATOM 1973 C CA . ASP B 1 78 ? -17.125 5.527 2.582 1 92.5 78 ASP B CA 1
ATOM 1974 C C . ASP B 1 78 ? -16.094 4.465 2.227 1 92.5 78 ASP B C 1
ATOM 1976 O O . ASP B 1 78 ? -15.867 3.527 2.996 1 92.5 78 ASP B O 1
ATOM 1980 N N . HIS B 1 79 ? -15.484 4.594 1.087 1 93.94 79 HIS B N 1
ATOM 1981 C CA . HIS B 1 79 ? -14.336 3.814 0.643 1 93.94 79 HIS B CA 1
ATOM 1982 C C . HIS B 1 79 ? -13.234 4.719 0.111 1 93.94 79 HIS B C 1
ATOM 1984 O O . HIS B 1 79 ? -13.383 5.336 -0.948 1 93.94 79 HIS B O 1
ATOM 1990 N N . ALA B 1 80 ? -12.164 4.688 0.814 1 95.75 80 ALA B N 1
ATOM 1991 C CA . ALA B 1 80 ? -11.133 5.668 0.506 1 95.75 80 ALA B CA 1
ATOM 1992 C C . ALA B 1 80 ? -9.906 5 -0.116 1 95.75 80 ALA B C 1
ATOM 1994 O O . ALA B 1 80 ? -9.531 3.893 0.274 1 95.75 80 ALA B O 1
ATOM 1995 N N . LEU B 1 81 ? -9.352 5.613 -1.081 1 96.75 81 LEU B N 1
ATOM 1996 C CA . LEU B 1 81 ? -7.961 5.359 -1.441 1 96.75 81 LEU B CA 1
ATOM 1997 C C . LEU B 1 81 ? -7.023 6.305 -0.699 1 96.75 81 LEU B C 1
ATOM 1999 O O . LEU B 1 81 ? -7.188 7.523 -0.763 1 96.75 81 LEU B O 1
ATOM 2003 N N . ILE B 1 82 ? -6.086 5.738 -0.014 1 97.38 82 ILE B N 1
ATOM 2004 C CA . ILE B 1 82 ? -5.102 6.504 0.744 1 97.38 82 ILE B CA 1
ATOM 2005 C C . ILE B 1 82 ? -3.709 6.281 0.157 1 97.38 82 ILE B C 1
ATOM 2007 O O . ILE B 1 82 ? -3.25 5.141 0.05 1 97.38 82 ILE B O 1
ATOM 2011 N N . TYR B 1 83 ? -3.09 7.301 -0.259 1 98.38 83 TYR B N 1
ATOM 2012 C CA . TYR B 1 83 ? -1.728 7.23 -0.777 1 98.38 83 TYR B CA 1
ATOM 2013 C C . TYR B 1 83 ? -0.747 7.902 0.176 1 98.38 83 TYR B C 1
ATOM 2015 O O . TYR B 1 83 ? -0.806 9.117 0.384 1 98.38 83 TYR B O 1
ATOM 2023 N N . ILE B 1 84 ? 0.153 7.176 0.692 1 97.12 84 ILE B N 1
ATOM 2024 C CA . ILE B 1 84 ? 1.17 7.691 1.601 1 97.12 84 ILE B CA 1
ATOM 2025 C C . ILE B 1 84 ? 2.518 7.754 0.885 1 97.12 84 ILE B C 1
ATOM 2027 O O . ILE B 1 84 ? 3.02 6.738 0.404 1 97.12 84 ILE B O 1
ATOM 2031 N N . ILE B 1 85 ? 3.094 8.875 0.846 1 96.62 85 ILE B N 1
ATOM 2032 C CA . ILE B 1 85 ? 4.43 9.07 0.296 1 96.62 85 ILE B CA 1
ATOM 2033 C C . ILE B 1 85 ? 5.379 9.539 1.398 1 96.62 85 ILE B C 1
ATOM 2035 O O . ILE B 1 85 ? 5.164 10.594 2.004 1 96.62 85 ILE B O 1
ATOM 2039 N N . GLN B 1 86 ? 6.391 8.836 1.653 1 95.12 86 GLN B N 1
ATOM 2040 C CA . GLN B 1 86 ? 7.398 9.266 2.615 1 95.12 86 GLN B CA 1
ATOM 2041 C C . GLN B 1 86 ? 8.633 9.82 1.907 1 95.12 86 GLN B C 1
ATOM 2043 O O . GLN B 1 86 ? 9.211 9.148 1.049 1 95.12 86 GLN B O 1
ATOM 2048 N N . PHE B 1 87 ? 9.008 10.977 2.256 1 95.19 87 PHE B N 1
ATOM 2049 C CA . PHE B 1 87 ? 10.219 11.617 1.744 1 95.19 87 PHE B CA 1
ATOM 2050 C C . PHE B 1 87 ? 11.367 11.461 2.732 1 95.19 87 PHE B C 1
ATOM 2052 O O . PHE B 1 87 ? 11.336 12.031 3.824 1 95.19 87 PHE B O 1
ATOM 2059 N N . PHE B 1 88 ? 12.344 10.758 2.283 1 93.44 88 PHE B N 1
ATOM 2060 C CA . PHE B 1 88 ? 13.469 10.453 3.166 1 93.44 88 PHE B CA 1
ATOM 2061 C C . PHE B 1 88 ? 14.609 11.43 2.949 1 93.44 88 PHE B C 1
ATOM 2063 O O . PHE B 1 88 ? 14.891 11.82 1.814 1 93.44 88 PHE B O 1
ATOM 2070 N N . PRO B 1 89 ? 15.32 11.766 3.982 1 93.88 89 PRO B N 1
ATOM 2071 C CA . PRO B 1 89 ? 16.359 12.797 3.893 1 93.88 89 PRO B CA 1
ATOM 2072 C C . PRO B 1 89 ? 17.703 12.242 3.4 1 93.88 89 PRO B C 1
ATOM 2074 O O . PRO B 1 89 ? 18.594 13.016 3.055 1 93.88 89 PRO B O 1
ATOM 2077 N N . ASP B 1 90 ? 17.734 10.867 3.445 1 90.94 90 ASP B N 1
ATOM 2078 C CA . ASP B 1 90 ? 18.969 10.203 3.053 1 90.94 90 ASP B CA 1
ATOM 2079 C C . ASP B 1 90 ? 18.688 8.898 2.312 1 90.94 90 ASP B C 1
ATOM 2081 O O . ASP B 1 90 ? 17.531 8.562 2.053 1 90.94 90 ASP B O 1
ATOM 2085 N N . PHE B 1 91 ? 19.781 8.258 1.942 1 83.75 91 PHE B N 1
ATOM 2086 C CA . PHE B 1 91 ? 19.641 7.066 1.114 1 83.75 91 PHE B CA 1
ATOM 2087 C C . PHE B 1 91 ? 19.75 5.801 1.959 1 83.75 91 PHE B C 1
ATOM 2089 O O . PHE B 1 91 ? 20.031 4.723 1.438 1 83.75 91 PHE B O 1
ATOM 2096 N N . VAL B 1 92 ? 19.578 6.055 3.285 1 79.81 92 VAL B N 1
ATOM 2097 C CA . VAL B 1 92 ? 19.625 4.855 4.117 1 79.81 92 VAL B CA 1
ATOM 2098 C C . VAL B 1 92 ? 18.547 3.875 3.67 1 79.81 92 VAL B C 1
ATOM 2100 O O . VAL B 1 92 ? 17.391 4.262 3.479 1 79.81 92 VAL B O 1
ATOM 2103 N N . ILE B 1 93 ? 18.984 2.742 3.449 1 71.25 93 ILE B N 1
ATOM 2104 C CA . ILE B 1 93 ? 18.078 1.699 2.973 1 71.25 93 ILE B CA 1
ATOM 2105 C C . ILE B 1 93 ? 17.078 1.339 4.07 1 71.25 93 ILE B C 1
ATOM 2107 O O . ILE B 1 93 ? 17.484 1.011 5.191 1 71.25 93 ILE B O 1
ATOM 2111 N N . ARG B 1 94 ? 15.867 1.534 3.707 1 73.12 94 ARG B N 1
ATOM 2112 C CA . ARG B 1 94 ? 14.758 1.172 4.578 1 73.12 94 ARG B CA 1
ATOM 2113 C C . ARG B 1 94 ? 13.805 0.208 3.881 1 73.12 94 ARG B C 1
ATOM 2115 O O . ARG B 1 94 ? 13.484 0.384 2.701 1 73.12 94 ARG B O 1
ATOM 2122 N N . ASP B 1 95 ? 13.531 -0.831 4.723 1 72 95 ASP B N 1
ATOM 2123 C CA . ASP B 1 95 ? 12.523 -1.719 4.152 1 72 95 ASP B CA 1
ATOM 2124 C C . ASP B 1 95 ? 11.188 -0.995 3.977 1 72 95 ASP B C 1
ATOM 2126 O O . ASP B 1 95 ? 10.797 -0.196 4.828 1 72 95 ASP B O 1
ATOM 2130 N N . PHE B 1 96 ? 10.633 -1.19 2.902 1 67.31 96 PHE B N 1
ATOM 2131 C CA . PHE B 1 96 ? 9.375 -0.539 2.564 1 67.31 96 PHE B CA 1
ATOM 2132 C C . PHE B 1 96 ? 8.32 -0.798 3.639 1 67.31 96 PHE B C 1
ATOM 2134 O O . PHE B 1 96 ? 7.566 0.103 4.004 1 67.31 96 PHE B O 1
ATOM 2141 N N . ASP B 1 97 ? 8.328 -1.934 4.199 1 70.31 97 ASP B N 1
ATOM 2142 C CA . ASP B 1 97 ? 7.246 -2.326 5.094 1 70.31 97 ASP B CA 1
ATOM 2143 C C . ASP B 1 97 ? 7.629 -2.092 6.551 1 70.31 97 ASP B C 1
ATOM 2145 O O . ASP B 1 97 ? 6.918 -2.525 7.461 1 70.31 97 ASP B O 1
ATOM 2149 N N . ASN B 1 98 ? 8.641 -1.362 6.746 1 72.69 98 ASN B N 1
ATOM 2150 C CA . ASN B 1 98 ? 9.133 -1.26 8.117 1 72.69 98 ASN B CA 1
ATOM 2151 C C . ASN B 1 98 ? 8.703 0.053 8.766 1 72.69 98 ASN B C 1
ATOM 2153 O O . ASN B 1 98 ? 9.359 0.536 9.688 1 72.69 98 ASN B O 1
ATOM 2157 N N . ARG B 1 99 ? 7.668 0.601 8.289 1 79.31 99 ARG B N 1
ATOM 2158 C CA . ARG B 1 99 ? 7.227 1.848 8.906 1 79.31 99 ARG B CA 1
ATOM 2159 C C . ARG B 1 99 ? 5.766 1.759 9.344 1 79.31 99 ARG B C 1
ATOM 2161 O O . ARG B 1 99 ? 4.98 1.018 8.75 1 79.31 99 ARG B O 1
ATOM 2168 N N . GLU B 1 100 ? 5.414 2.574 10.297 1 83.5 100 GLU B N 1
ATOM 2169 C CA . GLU B 1 100 ? 4.125 2.5 10.977 1 83.5 100 GLU B CA 1
ATOM 2170 C C . GLU B 1 100 ? 3.055 3.277 10.219 1 83.5 100 GLU B C 1
ATOM 2172 O O . GLU B 1 100 ? 2.574 4.309 10.695 1 83.5 100 GLU B O 1
ATOM 2177 N N . ARG B 1 101 ? 2.596 2.738 9.164 1 88.31 101 ARG B N 1
ATOM 2178 C CA . ARG B 1 101 ? 1.524 3.383 8.414 1 88.31 101 ARG B CA 1
ATOM 2179 C C . ARG B 1 101 ? 0.223 3.385 9.211 1 88.31 101 ARG B C 1
ATOM 2181 O O . ARG B 1 101 ? -0.669 4.195 8.945 1 88.31 101 ARG B O 1
ATOM 2188 N N . LYS B 1 102 ? 0.116 2.502 10.172 1 88.44 102 LYS B N 1
ATOM 2189 C CA . LYS B 1 102 ? -1.09 2.383 10.984 1 88.44 102 LYS B CA 1
ATOM 2190 C C . LYS B 1 102 ? -1.395 3.691 11.711 1 88.44 102 LYS B C 1
ATOM 2192 O O . LYS B 1 102 ? -2.557 3.998 11.984 1 88.44 102 LYS B O 1
ATOM 2197 N N . TYR B 1 103 ? -0.314 4.473 12.047 1 91.12 103 TYR B N 1
ATOM 2198 C CA . TYR B 1 103 ? -0.541 5.738 12.734 1 91.12 103 TYR B CA 1
ATOM 2199 C C . TYR B 1 103 ? -1.374 6.684 11.875 1 91.12 103 TYR B C 1
ATOM 2201 O O . TYR B 1 103 ? -2.225 7.41 12.391 1 91.12 103 TYR B O 1
ATOM 2209 N N . VAL B 1 104 ? -1.098 6.617 10.641 1 93.94 104 VAL B N 1
ATOM 2210 C CA . VAL B 1 104 ? -1.84 7.453 9.703 1 93.94 104 VAL B CA 1
ATOM 2211 C C . VAL B 1 104 ? -3.291 6.984 9.625 1 93.94 104 VAL B C 1
ATOM 2213 O O . VAL B 1 104 ? -4.215 7.793 9.727 1 93.94 104 VAL B O 1
ATOM 2216 N N . LEU B 1 105 ? -3.514 5.715 9.5 1 93.56 105 LEU B N 1
ATOM 2217 C CA . LEU B 1 105 ? -4.852 5.152 9.359 1 93.56 105 LEU B CA 1
ATOM 2218 C C . LEU B 1 105 ? -5.676 5.387 10.617 1 93.56 105 LEU B C 1
ATOM 2220 O O . LEU B 1 105 ? -6.84 5.789 10.547 1 93.56 105 LEU B O 1
ATOM 2224 N N . ASP B 1 106 ? -5.062 5.188 11.742 1 92.62 106 ASP B N 1
ATOM 2225 C CA . ASP B 1 106 ? -5.73 5.445 13.016 1 92.62 106 ASP B CA 1
ATOM 2226 C C . ASP B 1 106 ? -6.137 6.91 13.133 1 92.62 106 ASP B C 1
ATOM 2228 O O . ASP B 1 106 ? -7.227 7.223 13.625 1 92.62 106 ASP B O 1
ATOM 2232 N N . ALA B 1 107 ? -5.238 7.746 12.742 1 96.19 107 ALA B N 1
ATOM 2233 C CA . ALA B 1 107 ? -5.488 9.18 12.828 1 96.19 107 ALA B CA 1
ATOM 2234 C C . ALA B 1 107 ? -6.66 9.586 11.938 1 96.19 107 ALA B C 1
ATOM 2236 O O . ALA B 1 107 ? -7.516 10.375 12.352 1 96.19 107 ALA B O 1
ATOM 2237 N N . LEU B 1 108 ? -6.73 9.07 10.773 1 96.62 108 LEU B N 1
ATOM 2238 C CA . LEU B 1 108 ? -7.805 9.391 9.836 1 96.62 108 LEU B CA 1
ATOM 2239 C C . LEU B 1 108 ? -9.148 8.898 10.359 1 96.62 108 LEU B C 1
ATOM 2241 O O . LEU B 1 108 ? -10.164 9.57 10.195 1 96.62 108 LEU B O 1
ATOM 2245 N N . ARG B 1 109 ? -9.125 7.727 10.922 1 95.06 109 ARG B N 1
ATOM 2246 C CA . ARG B 1 109 ? -10.336 7.188 11.531 1 95.06 109 ARG B CA 1
ATOM 2247 C C . ARG B 1 109 ? -10.789 8.055 12.703 1 95.06 109 ARG B C 1
ATOM 2249 O O . ARG B 1 109 ? -11.977 8.375 12.82 1 95.06 109 ARG B O 1
ATOM 2256 N N . TYR B 1 110 ? -9.828 8.398 13.516 1 96.25 110 TYR B N 1
ATOM 2257 C CA . TYR B 1 110 ? -10.094 9.234 14.688 1 96.25 110 TYR B CA 1
ATOM 2258 C C . TYR B 1 110 ? -10.727 10.562 14.273 1 96.25 110 TYR B C 1
ATOM 2260 O O . TYR B 1 110 ? -11.641 11.047 14.945 1 96.25 110 TYR B O 1
ATOM 2268 N N . ALA B 1 111 ? -10.242 11.102 13.203 1 97.31 111 ALA B N 1
ATOM 2269 C CA . ALA B 1 111 ? -10.75 12.383 12.703 1 97.31 111 ALA B CA 1
ATOM 2270 C C . ALA B 1 111 ? -12.016 12.188 11.883 1 97.31 111 ALA B C 1
ATOM 2272 O O . ALA B 1 111 ? -12.555 13.141 11.32 1 97.31 111 ALA B O 1
ATOM 2273 N N . SER B 1 112 ? -12.461 10.953 11.648 1 96.62 112 SER B N 1
ATOM 2274 C CA . SER B 1 112 ? -13.688 10.578 10.961 1 96.62 112 SER B CA 1
ATOM 2275 C C . SER B 1 112 ? -13.609 10.891 9.469 1 96.62 112 SER B C 1
ATOM 2277 O O . SER B 1 112 ? -14.617 11.188 8.836 1 96.62 112 SER B O 1
ATOM 2279 N N . VAL B 1 113 ? -12.414 10.961 9.023 1 97.06 113 VAL B N 1
ATOM 2280 C CA . VAL B 1 113 ? -12.219 11.109 7.586 1 97.06 113 VAL B CA 1
ATOM 2281 C C . VAL B 1 113 ? -12.578 9.805 6.883 1 97.06 113 VAL B C 1
ATOM 2283 O O . VAL B 1 113 ? -13.078 9.82 5.754 1 97.06 113 VAL B O 1
ATOM 2286 N N . ILE B 1 114 ? -12.234 8.734 7.539 1 95.19 114 ILE B N 1
ATOM 2287 C CA . ILE B 1 114 ? -12.656 7.406 7.117 1 95.19 114 ILE B CA 1
ATOM 2288 C C . ILE B 1 114 ? -13.422 6.727 8.25 1 95.19 114 ILE B C 1
ATOM 2290 O O . ILE B 1 114 ? -13.289 7.105 9.414 1 95.19 114 ILE B O 1
ATOM 2294 N N . GLY B 1 115 ? -14.281 5.773 7.855 1 91.38 115 GLY B N 1
ATOM 2295 C CA . GLY B 1 115 ? -15 5.004 8.859 1 91.38 115 GLY B CA 1
ATOM 2296 C C . GLY B 1 115 ? -14.125 3.98 9.562 1 91.38 115 GLY B C 1
ATOM 2297 O O . GLY B 1 115 ? -13.516 4.277 10.594 1 91.38 115 GLY B O 1
ATOM 2298 N N . ASP B 1 116 ? -14.047 2.838 9.094 1 88.56 116 ASP B N 1
ATOM 2299 C CA . ASP B 1 116 ? -13.156 1.802 9.609 1 88.56 116 ASP B CA 1
ATOM 2300 C C . ASP B 1 116 ? -11.961 1.589 8.68 1 88.56 116 ASP B C 1
ATOM 2302 O O . ASP B 1 116 ? -12.039 1.878 7.484 1 88.56 116 ASP B O 1
ATOM 2306 N N . ASP B 1 117 ? -10.844 1.211 9.297 1 88 117 ASP B N 1
ATOM 2307 C CA . ASP B 1 117 ? -9.648 1.021 8.484 1 88 117 ASP B CA 1
ATOM 2308 C C . ASP B 1 117 ? -9.492 -0.438 8.062 1 88 117 ASP B C 1
ATOM 2310 O O . ASP B 1 117 ? -8.398 -0.996 8.117 1 88 117 ASP B O 1
ATOM 2314 N N . ASN B 1 118 ? -10.609 -1.039 7.742 1 88.31 118 ASN B N 1
ATOM 2315 C CA . ASN B 1 118 ? -10.57 -2.412 7.254 1 88.31 118 ASN B CA 1
ATOM 2316 C C . ASN B 1 118 ? -10.609 -2.465 5.727 1 88.31 118 ASN B C 1
ATOM 2318 O O . ASN B 1 118 ? -10.781 -1.437 5.07 1 88.31 118 ASN B O 1
ATOM 2322 N N . TRP B 1 119 ? -10.422 -3.629 5.199 1 86.81 119 TRP B N 1
ATOM 2323 C CA . TRP B 1 119 ? -10.25 -3.809 3.76 1 86.81 119 TRP B CA 1
ATOM 2324 C C . TRP B 1 119 ? -11.508 -3.398 3.006 1 86.81 119 TRP B C 1
ATOM 2326 O O . TRP B 1 119 ? -11.453 -3.092 1.813 1 86.81 119 TRP B O 1
ATOM 2336 N N . ARG B 1 120 ? -12.57 -3.285 3.641 1 88.38 120 ARG B N 1
ATOM 2337 C CA . ARG B 1 120 ? -13.82 -2.914 2.982 1 88.38 120 ARG B CA 1
ATOM 2338 C C . ARG B 1 120 ? -13.914 -1.404 2.803 1 88.38 120 ARG B C 1
ATOM 2340 O O . ARG B 1 120 ? -14.641 -0.923 1.934 1 88.38 120 ARG B O 1
ATOM 2347 N N . ASN B 1 121 ? -13.125 -0.744 3.594 1 91.06 121 ASN B N 1
ATOM 2348 C CA . ASN B 1 121 ? -13.336 0.7 3.633 1 91.06 121 ASN B CA 1
ATOM 2349 C C . ASN B 1 121 ? -12.156 1.454 3.027 1 91.06 121 ASN B C 1
ATOM 2351 O O . ASN B 1 121 ? -12.258 2.646 2.732 1 91.06 121 ASN B O 1
ATOM 2355 N N . ILE B 1 122 ? -11.047 0.695 2.873 1 93.38 122 ILE B N 1
ATOM 2356 C CA . ILE B 1 122 ? -9.922 1.491 2.406 1 93.38 122 ILE B CA 1
ATOM 2357 C C . ILE B 1 122 ? -9.031 0.646 1.491 1 93.38 122 ILE B C 1
ATOM 2359 O O . ILE B 1 122 ? -9.039 -0.584 1.579 1 93.38 122 ILE B O 1
ATOM 2363 N N . SER B 1 123 ? -8.398 1.255 0.588 1 94.44 123 SER B N 1
ATOM 2364 C CA . SER B 1 123 ? -7.215 0.82 -0.148 1 94.44 123 SER B CA 1
ATOM 2365 C C . SER B 1 123 ? -6.023 1.731 0.131 1 94.44 123 SER B C 1
ATOM 2367 O O . SER B 1 123 ? -6.191 2.939 0.312 1 94.44 123 SER B O 1
ATOM 2369 N N . VAL B 1 124 ? -4.816 1.135 0.131 1 95.12 124 VAL B N 1
ATOM 2370 C CA . VAL B 1 124 ? -3.67 1.94 0.534 1 95.12 124 VAL B CA 1
ATOM 2371 C C . VAL B 1 124 ? -2.541 1.773 -0.48 1 95.12 124 VAL B C 1
ATOM 2373 O O . VAL B 1 124 ? -2.254 0.659 -0.922 1 95.12 124 VAL B O 1
ATOM 2376 N N . CYS B 1 125 ? -2.004 2.842 -0.875 1 96.25 125 CYS B N 1
ATOM 2377 C CA . CYS B 1 125 ? -0.79 2.889 -1.681 1 96.25 125 CYS B CA 1
ATOM 2378 C C . CYS B 1 125 ? 0.345 3.561 -0.919 1 96.25 125 CYS B C 1
ATOM 2380 O O . CYS B 1 125 ? 0.125 4.547 -0.211 1 96.25 125 CYS B O 1
ATOM 2382 N N . GLU B 1 126 ? 1.559 3.07 -1.11 1 94.5 126 GLU B N 1
ATOM 2383 C CA . GLU B 1 126 ? 2.729 3.627 -0.439 1 94.5 126 GLU B CA 1
ATOM 2384 C C . GLU B 1 126 ? 3.914 3.732 -1.394 1 94.5 126 GLU B C 1
ATOM 2386 O O . GLU B 1 126 ? 4.125 2.852 -2.23 1 94.5 126 GLU B O 1
ATOM 2391 N N . SER B 1 127 ? 4.617 4.785 -1.264 1 94.19 127 SER B N 1
ATOM 2392 C CA . SER B 1 127 ? 5.859 4.996 -1.998 1 94.19 127 SER B CA 1
ATOM 2393 C C . SER B 1 127 ? 6.84 5.844 -1.196 1 94.19 127 SER B C 1
ATOM 2395 O O . SER B 1 127 ? 6.484 6.391 -0.15 1 94.19 127 SER B O 1
ATOM 2397 N N . GLY B 1 128 ? 8.07 5.883 -1.664 1 92.69 128 GLY B N 1
ATOM 2398 C CA . GLY B 1 128 ? 9.109 6.703 -1.057 1 92.69 128 GLY B CA 1
ATOM 2399 C C . GLY B 1 128 ? 9.82 7.594 -2.053 1 92.69 128 GLY B C 1
ATOM 2400 O O . GLY B 1 128 ? 9.891 7.277 -3.242 1 92.69 128 GLY B O 1
ATOM 2401 N N . GLU B 1 129 ? 10.328 8.664 -1.527 1 92.69 129 GLU B N 1
ATOM 2402 C CA . GLU B 1 129 ? 11.102 9.633 -2.301 1 92.69 129 GLU B CA 1
ATOM 2403 C C . GLU B 1 129 ? 12.305 10.133 -1.505 1 92.69 129 GLU B C 1
ATOM 2405 O O . GLU B 1 129 ? 12.312 10.07 -0.274 1 92.69 129 GLU B O 1
ATOM 2410 N N . TYR B 1 130 ? 13.211 10.523 -2.246 1 93 130 TYR B N 1
ATOM 2411 C CA . TYR B 1 130 ? 14.352 11.188 -1.636 1 93 130 TYR B CA 1
ATOM 2412 C C . TYR B 1 130 ? 14.188 12.703 -1.666 1 93 130 TYR B C 1
ATOM 2414 O O . TYR B 1 130 ? 13.867 13.273 -2.709 1 93 130 TYR B O 1
ATOM 2422 N N . ASP B 1 131 ? 14.289 13.289 -0.504 1 94.81 131 ASP B N 1
ATOM 2423 C CA . ASP B 1 131 ? 14.32 14.742 -0.356 1 94.81 131 ASP B CA 1
ATOM 2424 C C . ASP B 1 131 ? 15.43 15.172 0.606 1 94.81 131 ASP B C 1
ATOM 2426 O O . ASP B 1 131 ? 15.242 15.148 1.824 1 94.81 131 ASP B O 1
ATOM 2430 N N . SER B 1 132 ? 16.5 15.586 0.034 1 94.19 132 SER B N 1
ATOM 2431 C CA . SER B 1 132 ? 17.75 15.789 0.762 1 94.19 132 SER B CA 1
ATOM 2432 C C . SER B 1 132 ? 17.547 16.672 1.982 1 94.19 132 SER B C 1
ATOM 2434 O O . SER B 1 132 ? 17.25 17.875 1.848 1 94.19 132 SER B O 1
ATOM 2436 N N . GLY B 1 133 ? 17.719 16.094 3.176 1 94.94 133 GLY B N 1
ATOM 2437 C CA . GLY B 1 133 ? 17.688 16.812 4.438 1 94.94 133 GLY B CA 1
ATOM 2438 C C . GLY B 1 133 ? 16.281 17.281 4.816 1 94.94 133 GLY B C 1
ATOM 2439 O O . GLY B 1 133 ? 16.109 18.062 5.75 1 94.94 133 GLY B O 1
ATOM 2440 N N . ASN B 1 134 ? 15.289 16.812 4.117 1 95.81 134 ASN B N 1
ATOM 2441 C CA . ASN B 1 134 ? 13.93 17.312 4.32 1 95.81 134 ASN B CA 1
ATOM 2442 C C . ASN B 1 134 ? 12.93 16.156 4.453 1 95.81 134 ASN B C 1
ATOM 2444 O O . ASN B 1 134 ? 12.102 15.945 3.568 1 95.81 134 ASN B O 1
ATOM 2448 N N . PRO B 1 135 ? 12.992 15.477 5.594 1 95.81 135 PRO B N 1
ATOM 2449 C CA . PRO B 1 135 ? 12.039 14.383 5.777 1 95.81 135 PRO B CA 1
ATOM 2450 C C . PRO B 1 135 ? 10.602 14.875 5.965 1 95.81 135 PRO B C 1
ATOM 2452 O O . PRO B 1 135 ? 10.359 15.781 6.77 1 95.81 135 PRO B O 1
ATOM 2455 N N . HIS B 1 136 ? 9.719 14.328 5.238 1 96.94 136 HIS B N 1
ATOM 2456 C CA . HIS B 1 136 ? 8.312 14.656 5.406 1 96.94 136 HIS B CA 1
ATOM 2457 C C . HIS B 1 136 ? 7.414 13.57 4.816 1 96.94 136 HIS B C 1
ATOM 2459 O O . HIS B 1 136 ? 7.871 12.75 4.016 1 96.94 136 HIS B O 1
ATOM 2465 N N . THR B 1 137 ? 6.203 13.531 5.23 1 96.69 137 THR B N 1
ATOM 2466 C CA . THR B 1 137 ? 5.211 12.555 4.801 1 96.69 137 THR B CA 1
ATOM 2467 C C . THR B 1 137 ? 4.004 13.242 4.172 1 96.69 137 THR B C 1
ATOM 2469 O O . THR B 1 137 ? 3.451 14.18 4.746 1 96.69 137 THR B O 1
ATOM 2472 N N . GLU B 1 138 ? 3.691 12.812 3.029 1 98.06 138 GLU B N 1
ATOM 2473 C CA . GLU B 1 138 ? 2.553 13.336 2.277 1 98.06 138 GLU B CA 1
ATOM 2474 C C . GLU B 1 138 ? 1.457 12.281 2.137 1 98.06 138 GLU B C 1
ATOM 2476 O O . GLU B 1 138 ? 1.731 11.141 1.771 1 98.06 138 GLU B O 1
ATOM 2481 N N . ILE B 1 139 ? 0.216 12.648 2.424 1 98.25 139 ILE B N 1
ATOM 2482 C CA . ILE B 1 139 ? -0.905 11.719 2.398 1 98.25 139 ILE B CA 1
ATOM 2483 C C . ILE B 1 139 ? -2.025 12.281 1.525 1 98.25 139 ILE B C 1
ATOM 2485 O O . ILE B 1 139 ? -2.523 13.383 1.779 1 98.25 139 ILE B O 1
ATOM 2489 N N . PHE B 1 140 ? -2.385 11.539 0.549 1 98.44 140 PHE B N 1
ATOM 2490 C CA . PHE B 1 140 ? -3.52 11.891 -0.298 1 98.44 140 PHE B CA 1
ATOM 2491 C C . PHE B 1 140 ? -4.688 10.945 -0.052 1 98.44 140 PHE B C 1
ATOM 2493 O O . PHE B 1 140 ? -4.496 9.734 0.11 1 98.44 140 PHE B O 1
ATOM 2500 N N . ILE B 1 141 ? -5.855 11.469 -0.054 1 98.19 141 ILE B N 1
ATOM 2501 C CA . ILE B 1 141 ? -7.043 10.656 0.177 1 98.19 141 ILE B CA 1
ATOM 2502 C C . ILE B 1 141 ? -8.133 11.031 -0.824 1 98.19 141 ILE B C 1
ATOM 2504 O O . ILE B 1 141 ? -8.422 12.219 -1.021 1 98.19 141 ILE B O 1
ATOM 2508 N N . SER B 1 142 ? -8.703 10.117 -1.405 1 97 142 SER B N 1
ATOM 2509 C CA . SER B 1 142 ? -9.852 10.305 -2.291 1 97 142 SER B CA 1
ATOM 2510 C C . SER B 1 142 ? -10.891 9.211 -2.092 1 97 142 SER B C 1
ATOM 2512 O O . SER B 1 142 ? -10.617 8.203 -1.433 1 97 142 SER B O 1
ATOM 2514 N N . SER B 1 143 ? -12.07 9.484 -2.648 1 95.31 143 SER B N 1
ATOM 2515 C CA . SER B 1 143 ? -13.047 8.406 -2.752 1 95.31 143 SER B CA 1
ATOM 2516 C C . SER B 1 143 ? -12.602 7.34 -3.742 1 95.31 143 SER B C 1
ATOM 2518 O O . SER B 1 143 ? -11.719 7.586 -4.57 1 95.31 143 SER B O 1
ATOM 2520 N N . HIS B 1 144 ? -13.203 6.258 -3.619 1 92.56 144 HIS B N 1
ATOM 2521 C CA . HIS B 1 144 ? -12.945 5.18 -4.566 1 92.56 144 HIS B CA 1
ATOM 2522 C C . HIS B 1 144 ? -13.227 5.625 -5.996 1 92.56 144 HIS B C 1
ATOM 2524 O O . HIS B 1 144 ? -12.516 5.23 -6.926 1 92.56 144 HIS B O 1
ATOM 2530 N N . GLN B 1 145 ? -14.211 6.43 -6.176 1 92.5 145 GLN B N 1
ATOM 2531 C CA . GLN B 1 145 ? -14.625 6.891 -7.5 1 92.5 145 GLN B CA 1
ATOM 2532 C C . GLN B 1 145 ? -13.547 7.773 -8.133 1 92.5 145 GLN B C 1
ATOM 2534 O O . GLN B 1 145 ? -13.414 7.812 -9.359 1 92.5 145 GLN B O 1
ATOM 2539 N N . LYS B 1 146 ? -12.797 8.391 -7.281 1 95.31 146 LYS B N 1
ATOM 2540 C CA . LYS B 1 146 ? -11.781 9.312 -7.789 1 95.31 146 LYS B CA 1
ATOM 2541 C C . LYS B 1 146 ? -10.383 8.727 -7.621 1 95.31 146 LYS B C 1
ATOM 2543 O O . LYS B 1 146 ? -9.391 9.445 -7.75 1 95.31 146 LYS B O 1
ATOM 2548 N N . ALA B 1 147 ? -10.328 7.457 -7.371 1 96.12 147 ALA B N 1
ATOM 2549 C CA . ALA B 1 147 ? -9.062 6.797 -7.074 1 96.12 147 ALA B CA 1
ATOM 2550 C C . ALA B 1 147 ? -8.086 6.922 -8.242 1 96.12 147 ALA B C 1
ATOM 2552 O O . ALA B 1 147 ? -6.926 7.281 -8.055 1 96.12 147 ALA B O 1
ATOM 2553 N N . VAL B 1 148 ? -8.547 6.664 -9.43 1 96.19 148 VAL B N 1
ATOM 2554 C CA . VAL B 1 148 ? -7.688 6.703 -10.609 1 96.19 148 VAL B CA 1
ATOM 2555 C C . VAL B 1 148 ? -7.18 8.125 -10.836 1 96.19 148 VAL B C 1
ATOM 2557 O O . VAL B 1 148 ? -6.008 8.328 -11.148 1 96.19 148 VAL B O 1
ATOM 2560 N N . GLU B 1 149 ? -8.062 9.023 -10.648 1 96.5 149 GLU B N 1
ATOM 2561 C CA . GLU B 1 149 ? -7.684 10.43 -10.812 1 96.5 149 GLU B CA 1
ATOM 2562 C C . GLU B 1 149 ? -6.602 10.828 -9.812 1 96.5 149 GLU B C 1
ATOM 2564 O O . GLU B 1 149 ? -5.602 11.445 -10.188 1 96.5 149 GLU B O 1
ATOM 2569 N N . MET B 1 150 ? -6.793 10.539 -8.609 1 97 150 MET B N 1
ATOM 2570 C CA . MET B 1 150 ? -5.828 10.898 -7.574 1 97 150 MET B CA 1
ATOM 2571 C C . MET B 1 150 ? -4.496 10.18 -7.797 1 97 150 MET B C 1
ATOM 2573 O O . MET B 1 150 ? -3.436 10.797 -7.699 1 97 150 MET B O 1
ATOM 2577 N N . PHE B 1 151 ? -4.586 8.938 -8.133 1 97.62 151 PHE B N 1
ATOM 2578 C CA . PHE B 1 151 ? -3.373 8.164 -8.391 1 97.62 151 PHE B CA 1
ATOM 2579 C C . PHE B 1 151 ? -2.584 8.766 -9.547 1 97.62 151 PHE B C 1
ATOM 2581 O O . PHE B 1 151 ? -1.359 8.883 -9.469 1 97.62 151 PHE B O 1
ATOM 2588 N N . THR B 1 152 ? -3.25 9.086 -10.57 1 96.12 152 THR B N 1
ATOM 2589 C CA . THR B 1 152 ? -2.621 9.711 -11.727 1 96.12 152 THR B CA 1
ATOM 2590 C C . THR B 1 152 ? -1.945 11.023 -11.336 1 96.12 152 THR B C 1
ATOM 2592 O O . THR B 1 152 ? -0.812 11.289 -11.742 1 96.12 152 THR B O 1
ATOM 2595 N N . TYR B 1 153 ? -2.641 11.812 -10.562 1 95.25 153 TYR B N 1
ATOM 2596 C CA . TYR B 1 153 ? -2.09 13.078 -10.086 1 95.25 153 TYR B CA 1
ATOM 2597 C C . TYR B 1 153 ? -0.802 12.852 -9.305 1 95.25 153 TYR B C 1
ATOM 2599 O O . TYR B 1 153 ? 0.214 13.5 -9.562 1 95.25 153 TYR B O 1
ATOM 2607 N N . VAL B 1 154 ? -0.819 11.914 -8.383 1 96.31 154 VAL B N 1
ATOM 2608 C CA . VAL B 1 154 ? 0.325 11.633 -7.523 1 96.31 154 VAL B CA 1
ATOM 2609 C C . VAL B 1 154 ? 1.504 11.156 -8.375 1 96.31 154 VAL B C 1
ATOM 2611 O O . VAL B 1 154 ? 2.621 11.664 -8.227 1 96.31 154 VAL B O 1
ATOM 2614 N N . HIS B 1 155 ? 1.229 10.289 -9.25 1 94.19 155 HIS B N 1
ATOM 2615 C CA . HIS B 1 155 ? 2.285 9.688 -10.062 1 94.19 155 HIS B CA 1
ATOM 2616 C C . HIS B 1 155 ? 2.854 10.703 -11.055 1 94.19 155 HIS B C 1
ATOM 2618 O O . HIS B 1 155 ? 4.047 10.672 -11.367 1 94.19 155 HIS B O 1
ATOM 2624 N N . GLN B 1 156 ? 2.07 11.539 -11.5 1 91.06 156 GLN B N 1
ATOM 2625 C CA . GLN B 1 156 ? 2.508 12.508 -12.5 1 91.06 156 GLN B CA 1
ATOM 2626 C C . GLN B 1 156 ? 3.252 13.672 -11.844 1 91.06 156 GLN B C 1
ATOM 2628 O O . GLN B 1 156 ? 4.246 14.156 -12.383 1 91.06 156 GLN B O 1
ATOM 2633 N N . PHE B 1 157 ? 2.822 14.016 -10.609 1 92.56 157 PHE B N 1
ATOM 2634 C CA . PHE B 1 157 ? 3.301 15.305 -10.125 1 92.56 157 PHE B CA 1
ATOM 2635 C C . PHE B 1 157 ? 4.078 15.141 -8.828 1 92.56 157 PHE B C 1
ATOM 2637 O O . PHE B 1 157 ? 4.82 16.047 -8.422 1 92.56 157 PHE B O 1
ATOM 2644 N N . CYS B 1 158 ? 3.936 14.008 -8.188 1 93 158 CYS B N 1
ATOM 2645 C CA . CYS B 1 158 ? 4.449 13.977 -6.82 1 93 158 CYS B CA 1
ATOM 2646 C C . CYS B 1 158 ? 5.578 12.961 -6.688 1 93 158 CYS B C 1
ATOM 2648 O O . CYS B 1 158 ? 6.391 13.047 -5.766 1 93 158 CYS B O 1
ATOM 2650 N N . ILE B 1 159 ? 5.531 11.945 -7.512 1 88.94 159 ILE B N 1
ATOM 2651 C CA . ILE B 1 159 ? 6.531 10.891 -7.398 1 88.94 159 ILE B CA 1
ATOM 2652 C C . ILE B 1 159 ? 7.473 10.938 -8.602 1 88.94 159 ILE B C 1
ATOM 2654 O O . ILE B 1 159 ? 7.039 11.211 -9.727 1 88.94 159 ILE B O 1
ATOM 2658 N N . SER B 1 160 ? 8.742 10.688 -8.398 1 84.56 160 SER B N 1
ATOM 2659 C CA . SER B 1 160 ? 9.758 10.742 -9.445 1 84.56 160 SER B CA 1
ATOM 2660 C C . SER B 1 160 ? 9.727 9.492 -10.312 1 84.56 160 SER B C 1
ATOM 2662 O O . SER B 1 160 ? 9.461 8.391 -9.82 1 84.56 160 SER B O 1
ATOM 2664 N N . PRO B 1 161 ? 9.828 9.797 -11.633 1 71.38 161 PRO B N 1
ATOM 2665 C CA . PRO B 1 161 ? 9.883 8.648 -12.539 1 71.38 161 PRO B CA 1
ATOM 2666 C C . PRO B 1 161 ? 11.133 7.797 -12.344 1 71.38 161 PRO B C 1
ATOM 2668 O O . PRO B 1 161 ? 12.203 8.328 -12.031 1 71.38 161 PRO B O 1
ATOM 2671 N N . GLY B 1 162 ? 11.297 6.777 -11.484 1 57.81 162 GLY B N 1
ATOM 2672 C CA . GLY B 1 162 ? 12.484 5.941 -11.391 1 57.81 162 GLY B CA 1
ATOM 2673 C C . GLY B 1 162 ? 13.5 6.215 -12.484 1 57.81 162 GLY B C 1
ATOM 2674 O O . GLY B 1 162 ? 13.172 6.836 -13.5 1 57.81 162 GLY B O 1
#

Secondary structure (DSSP, 8-state):
--TTTT----TT-EEEEEE-TTSSSEEEEEEEES-PPB---TTTTSHHHHHHHHHHHHHHHHHHHHHHHTSSS---BSSEEEEEEEEESS----BTT-B-HHHHHHHHHHTTSBS--BTTTEEEEEEEEE-TT--EEEEEEEEGGGHHHHHHHHHHHTS---/--TTTT----TT-EEEEEE-TTSSSEEEEEEEES-PPB---TTTTSHHHHHHHHHHHHHHHHHHHHHHHTSSS---BSSEEEEEEEEESS----BTT-B-HHHHHHHHHHTTSBS--BTTTEEEEEEEEE-TT--EEEEEEEEGGGHHHHHHHHHHHTS---

Sequence (324 aa):
MKILHGNVPANSGELKIIPSLDQCESILHFSFPGVLPHYQVEHREKREIRQHIRNSKAFYSDATLALVERLPFRIKYDHALIYIIQFFPDFVIRDFDNRERKYVLDALRYASVIGDDNWRNISVCESGEYDSGNPHTEIFISSHQKAVEMFTYVHQFCISPGMKILHGNVPANSGELKIIPSLDQCESILHFSFPGVLPHYQVEHREKREIRQHIRNSKAFYSDATLALVERLPFRIKYDHALIYIIQFFPDFVIRDFDNRERKYVLDALRYASVIGDDNWRNISVCESGEYDSGNPHTEIFISSHQKAVEMFTYVHQFCISPG